Protein AF-A0A0H5SRM1-F1 (afdb_monomer)

Nearest PDB structures (foldseek):
  8ixo-assembly1_F  TM=7.228E-01  e=6.637E-11  Mus musculus
  3but-assembly1_A-2  TM=5.968E-01  e=1.113E+00  Archaeoglobus fulgidus DSM 4304
  2dap-assembly1_A  TM=4.935E-01  e=1.894E+00  Corynebacterium glutamicum
  5loc-assembly1_B  TM=2.113E-01  e=2.009E+00  Corynebacterium glutamicum
  5loa-assembly1_B  TM=2.442E-01  e=2.698E+00  Corynebacterium glutamicum ATCC 13032

Secondary structure (DSSP, 8-state):
---PPTTPPPPHHHHHHHHHHHHHHHHHHHHHHHHHHHHHTT--------EEEEEEEETTS-EEEEEEEE--TTT--BPPHHHHHHHHHHHHHS-S-HHHHHHHHHHHT--TTT-B--PPPSS-SS-----HHHHHHHHHHHHSS---EEEEEEEEEEEETTEEEEEEEEEEEEPPHHHHHHHHHHHHTS-S---------SSEE--SSS--EE---

InterPro domains:
  IPR027272 Piezo family [PTHR13167] (3-189)
  IPR031334 Piezo non-specific cation channel, cap domain [PF12166] (91-201)

Radius of gyration: 30.93 Å; Cα contacts (8 Å, |Δi|>4): 251; chains: 1; bounding box: 80×45×93 Å

Solvent-accessible surface area (backbone atoms only — not comparable to full-atom values): 12988 Å² total; per-residue (Å²): 135,84,88,75,68,90,88,62,80,74,61,63,69,64,53,51,52,54,52,52,51,54,52,51,52,50,50,47,68,65,45,49,61,55,51,50,55,55,57,68,71,63,76,79,78,88,57,65,70,36,36,38,40,42,37,33,24,47,72,96,52,66,49,68,32,33,42,76,48,78,45,48,93,88,72,52,49,53,40,47,66,66,55,45,51,51,51,52,50,53,54,65,71,46,74,94,44,73,49,43,54,39,40,53,56,58,54,67,79,50,53,41,85,76,39,74,54,84,82,77,70,93,63,51,78,48,76,67,80,64,50,73,68,54,49,54,51,49,50,52,45,50,70,39,95,57,88,46,38,39,35,39,40,40,38,39,31,24,50,56,87,96,44,79,44,72,24,47,36,76,50,77,44,76,50,48,75,69,55,31,48,51,51,46,34,43,78,72,60,78,39,92,78,86,89,84,89,74,98,68,71,90,50,71,40,77,53,100,70,64,55,40,38,67,66,83,81

Organism: Brugia malayi (NCBI:txid6279)

pLDDT: mean 86.86, std 9.54, range [44.12, 96.62]

Structure (mmCIF, N/CA/C/O backbone):
data_AF-A0A0H5SRM1-F1
#
_entry.id   AF-A0A0H5SRM1-F1
#
loop_
_atom_site.group_PDB
_atom_site.id
_atom_site.type_symbol
_atom_site.label_atom_id
_atom_site.label_alt_id
_atom_site.label_comp_id
_atom_site.label_asym_id
_atom_site.label_entity_id
_atom_site.label_seq_id
_atom_site.pdbx_PDB_ins_code
_atom_site.Cartn_x
_atom_site.Cartn_y
_atom_site.Cartn_z
_atom_site.occupancy
_atom_site.B_iso_or_equiv
_atom_site.auth_seq_id
_atom_site.auth_comp_id
_atom_site.auth_asym_id
_atom_site.auth_atom_id
_atom_site.pdbx_PDB_model_num
ATOM 1 N N . TYR A 1 1 ? 36.535 -24.459 -64.507 1.00 44.12 1 TYR A N 1
ATOM 2 C CA . TYR A 1 1 ? 37.729 -24.400 -63.638 1.00 44.12 1 TYR A CA 1
ATOM 3 C C . TYR A 1 1 ? 38.775 -23.580 -64.377 1.00 44.12 1 TYR A C 1
ATOM 5 O O . TYR A 1 1 ? 39.120 -23.960 -65.487 1.00 44.12 1 TYR A O 1
ATOM 13 N N . PHE A 1 2 ? 39.204 -22.430 -63.855 1.00 65.81 2 PHE A N 1
ATOM 14 C CA . PHE A 1 2 ? 40.228 -21.619 -64.526 1.00 65.81 2 PHE A CA 1
ATOM 15 C C . PHE A 1 2 ? 41.616 -22.088 -64.062 1.00 65.81 2 PHE A C 1
ATOM 17 O O . PHE A 1 2 ? 41.879 -22.040 -62.859 1.00 65.81 2 PHE A O 1
ATOM 24 N N . PRO A 1 3 ? 42.489 -22.588 -64.956 1.00 65.38 3 PRO A N 1
ATOM 25 C CA . PRO A 1 3 ? 43.801 -23.082 -64.562 1.00 65.38 3 PRO A CA 1
ATOM 26 C C . PRO A 1 3 ? 44.708 -21.914 -64.160 1.00 65.38 3 PRO A C 1
ATOM 28 O O . PRO A 1 3 ? 45.070 -21.064 -64.973 1.00 65.38 3 PRO A O 1
ATOM 31 N N . THR A 1 4 ? 45.097 -21.873 -62.888 1.00 69.25 4 THR A N 1
ATOM 32 C CA . THR A 1 4 ? 46.038 -20.875 -62.371 1.00 69.25 4 THR A CA 1
ATOM 33 C C . THR A 1 4 ? 47.470 -21.390 -62.531 1.00 69.25 4 THR A C 1
ATOM 35 O O . THR A 1 4 ? 47.796 -22.486 -62.080 1.00 69.25 4 THR A O 1
ATOM 38 N N . ARG A 1 5 ? 48.346 -20.600 -63.166 1.00 64.56 5 ARG A N 1
ATOM 39 C CA . ARG A 1 5 ? 49.774 -20.927 -63.352 1.00 64.56 5 ARG A CA 1
ATOM 40 C C . ARG A 1 5 ? 50.470 -21.122 -61.993 1.00 64.56 5 ARG A C 1
ATOM 42 O O . ARG A 1 5 ? 50.365 -20.262 -61.117 1.00 64.56 5 ARG A O 1
ATOM 49 N N . LYS A 1 6 ? 51.207 -22.227 -61.833 1.00 59.50 6 LYS A N 1
ATOM 50 C CA . LYS A 1 6 ? 51.994 -22.541 -60.626 1.00 59.50 6 LYS A CA 1
ATOM 51 C C . LYS A 1 6 ? 53.034 -21.428 -60.390 1.00 59.50 6 LYS A C 1
ATOM 53 O O . LYS A 1 6 ? 53.765 -21.084 -61.311 1.00 59.50 6 LYS A O 1
ATOM 58 N N . GLY A 1 7 ? 53.061 -20.838 -59.191 1.00 65.75 7 GLY A N 1
ATOM 59 C CA . GLY A 1 7 ? 54.020 -19.785 -58.806 1.00 65.75 7 GLY A CA 1
ATOM 60 C C . GLY A 1 7 ? 53.550 -18.328 -58.957 1.00 65.75 7 GLY A C 1
ATOM 61 O O . GLY A 1 7 ? 54.300 -17.424 -58.598 1.00 65.75 7 GLY A O 1
ATOM 62 N N . ARG A 1 8 ? 52.325 -18.056 -59.439 1.00 67.19 8 ARG A N 1
ATOM 63 C CA . ARG A 1 8 ? 51.794 -16.678 -59.469 1.00 67.19 8 ARG A CA 1
ATOM 64 C C . ARG A 1 8 ? 51.358 -16.246 -58.058 1.00 67.19 8 ARG A C 1
ATOM 66 O O . ARG A 1 8 ? 50.573 -16.974 -57.443 1.00 67.19 8 ARG A O 1
ATOM 73 N N . PRO A 1 9 ? 51.787 -15.076 -57.543 1.00 62.22 9 PRO A N 1
ATOM 74 C CA . PRO A 1 9 ? 51.273 -14.567 -56.280 1.00 62.22 9 PRO A CA 1
ATOM 75 C C . PRO A 1 9 ? 49.763 -14.360 -56.414 1.00 62.22 9 PRO A C 1
ATOM 77 O O . PRO A 1 9 ? 49.283 -13.641 -57.290 1.00 62.22 9 PRO A O 1
ATOM 80 N N . THR A 1 10 ? 49.000 -15.047 -55.568 1.00 63.56 10 THR A N 1
ATOM 81 C CA . THR A 1 10 ? 47.549 -14.855 -55.424 1.00 63.56 10 THR A CA 1
ATOM 82 C C . THR A 1 10 ? 47.232 -13.367 -55.245 1.00 63.56 10 THR A C 1
ATOM 84 O O . THR A 1 10 ? 47.917 -12.729 -54.438 1.00 63.56 10 THR A O 1
ATOM 87 N N . PRO A 1 11 ? 46.206 -12.831 -55.929 1.00 66.19 11 PRO A N 1
ATOM 88 C CA . PRO A 1 11 ? 45.898 -11.406 -55.912 1.00 66.19 11 PRO A CA 1
ATOM 89 C C . PRO A 1 11 ? 45.647 -10.920 -54.483 1.00 66.19 11 PRO A C 1
ATOM 91 O O . PRO A 1 11 ? 44.863 -11.511 -53.734 1.00 66.19 11 PRO A O 1
ATOM 94 N N . THR A 1 12 ? 46.335 -9.845 -54.103 1.00 62.66 12 THR A N 1
ATOM 95 C CA . THR A 1 12 ? 46.362 -9.313 -52.736 1.00 62.66 12 THR A CA 1
ATOM 96 C C . THR A 1 12 ? 44.967 -8.898 -52.265 1.00 62.66 12 THR A C 1
ATOM 98 O O . THR A 1 12 ? 44.599 -9.181 -51.129 1.00 62.66 12 THR A O 1
ATOM 101 N N . SER A 1 13 ? 44.140 -8.349 -53.162 1.00 66.44 13 SER A N 1
ATOM 102 C CA . SER A 1 13 ? 42.741 -7.978 -52.897 1.00 66.44 13 SER A CA 1
ATOM 103 C C . SER A 1 13 ? 41.887 -9.151 -52.399 1.00 66.44 13 SER A C 1
ATOM 105 O O . SER A 1 13 ? 41.142 -9.009 -51.432 1.00 66.44 13 SER A O 1
ATOM 107 N N . GLY A 1 14 ? 42.048 -10.339 -52.990 1.00 68.62 14 GLY A N 1
ATOM 108 C CA . GLY A 1 14 ? 41.325 -11.545 -52.576 1.00 68.62 14 GLY A CA 1
ATOM 109 C C . GLY A 1 14 ? 41.767 -12.082 -51.211 1.00 68.62 14 GLY A C 1
ATOM 110 O O . GLY A 1 14 ? 40.963 -12.685 -50.502 1.00 68.62 14 GLY A O 1
ATOM 111 N N . LYS A 1 15 ? 43.025 -11.846 -50.814 1.00 70.94 15 LYS A N 1
ATOM 112 C CA . LYS A 1 15 ? 43.531 -12.195 -49.475 1.00 70.94 15 LYS A CA 1
ATOM 113 C C . LYS A 1 15 ? 43.013 -11.236 -48.408 1.00 70.94 15 LYS A C 1
ATOM 115 O O . LYS A 1 15 ? 42.551 -11.699 -47.369 1.00 70.94 15 LYS A O 1
ATOM 120 N N . PHE A 1 16 ? 43.035 -9.931 -48.684 1.00 75.06 16 PHE A N 1
ATOM 121 C CA . PHE A 1 16 ? 42.502 -8.920 -47.770 1.00 75.06 16 PHE A CA 1
ATOM 122 C C . PHE A 1 16 ? 41.004 -9.097 -47.544 1.00 75.06 16 PHE A C 1
ATOM 124 O O . PHE A 1 16 ? 40.574 -9.113 -46.398 1.00 75.06 16 PHE A O 1
ATOM 131 N N . PHE A 1 17 ? 40.222 -9.328 -48.602 1.00 79.81 17 PHE A N 1
ATOM 132 C CA . PHE A 1 17 ? 38.782 -9.541 -48.460 1.00 79.81 17 PHE A CA 1
ATOM 133 C C . PHE A 1 17 ? 38.461 -10.778 -47.610 1.00 79.81 17 PHE A C 1
ATOM 135 O O . PHE A 1 17 ? 37.629 -10.701 -46.715 1.00 79.81 17 PHE A O 1
ATOM 142 N N . LYS A 1 18 ? 39.167 -11.900 -47.817 1.00 81.75 18 LYS A N 1
ATOM 143 C CA . LYS A 1 18 ? 38.985 -13.113 -46.999 1.00 81.75 18 LYS A CA 1
ATOM 144 C C . LYS A 1 18 ? 39.395 -12.909 -45.539 1.00 81.75 18 LYS A C 1
ATOM 146 O O . LYS A 1 18 ? 38.684 -13.366 -44.651 1.00 81.75 18 LYS A O 1
ATOM 151 N N . GLY A 1 19 ? 40.513 -12.223 -45.294 1.00 83.69 19 GLY A N 1
ATOM 152 C CA . GLY A 1 19 ? 40.984 -11.924 -43.940 1.00 83.69 19 GLY A CA 1
ATOM 153 C C . GLY A 1 19 ? 40.038 -10.985 -43.194 1.00 83.69 19 GLY A C 1
ATOM 154 O O . GLY A 1 19 ? 39.578 -11.316 -42.106 1.00 83.69 19 GLY A O 1
ATOM 155 N N . VAL A 1 20 ? 39.678 -9.855 -43.809 1.00 88.00 20 VAL A N 1
ATOM 156 C CA . VAL A 1 20 ? 38.751 -8.873 -43.227 1.00 88.00 20 VAL A CA 1
ATOM 157 C C . VAL A 1 20 ? 37.375 -9.495 -43.000 1.00 88.00 20 VAL A C 1
ATOM 159 O O . VAL A 1 20 ? 36.828 -9.351 -41.912 1.00 88.00 20 VAL A O 1
ATOM 162 N N . LEU A 1 21 ? 36.840 -10.254 -43.963 1.00 89.81 21 LEU A N 1
ATOM 163 C CA . LEU A 1 21 ? 35.555 -10.939 -43.801 1.00 89.81 21 LEU A CA 1
ATOM 164 C C . LEU A 1 21 ? 35.590 -11.950 -42.645 1.00 89.81 21 LEU A C 1
ATOM 166 O O . LEU A 1 21 ? 34.654 -11.997 -41.854 1.00 89.81 21 LEU A O 1
ATOM 170 N N . SER A 1 22 ? 36.681 -12.712 -42.502 1.00 91.00 22 SER A N 1
ATOM 171 C CA . SER A 1 22 ? 36.856 -13.644 -41.381 1.00 91.00 22 SER A CA 1
ATOM 172 C C . SER A 1 22 ? 36.885 -12.926 -40.030 1.00 91.00 22 SER A C 1
ATOM 174 O O . SER A 1 22 ? 36.303 -13.420 -39.067 1.00 91.00 22 SER A O 1
ATOM 176 N N . VAL A 1 23 ? 37.545 -11.768 -39.951 1.00 92.81 23 VAL A N 1
ATOM 177 C CA . VAL A 1 23 ? 37.610 -10.962 -38.724 1.00 92.81 23 VAL A CA 1
ATOM 178 C C . VAL A 1 23 ? 36.248 -10.345 -38.400 1.00 92.81 23 VAL A C 1
ATOM 180 O O . VAL A 1 23 ? 35.817 -10.401 -37.252 1.00 92.81 23 VAL A O 1
ATOM 183 N N . VAL A 1 24 ? 35.525 -9.821 -39.394 1.00 92.94 24 VAL A N 1
ATOM 184 C CA . VAL A 1 24 ? 34.175 -9.264 -39.193 1.00 92.94 24 VAL A CA 1
ATOM 185 C C . VAL A 1 24 ? 33.196 -10.342 -38.726 1.00 92.94 24 VAL A C 1
ATOM 187 O O . VAL A 1 24 ? 32.447 -10.102 -37.783 1.00 92.94 24 VAL A O 1
ATOM 190 N N . ILE A 1 25 ? 33.227 -11.541 -39.320 1.00 93.88 25 ILE A N 1
ATOM 191 C CA . ILE A 1 25 ? 32.383 -12.666 -38.882 1.00 93.88 25 ILE A CA 1
ATOM 192 C C . ILE A 1 25 ? 32.680 -13.027 -37.422 1.00 93.88 25 ILE A C 1
ATOM 194 O O . ILE A 1 25 ? 31.749 -13.216 -36.643 1.00 93.88 25 ILE A O 1
ATOM 198 N N . LEU A 1 26 ? 33.956 -13.067 -37.025 1.00 94.25 26 LEU A N 1
ATOM 199 C CA . LEU A 1 26 ? 34.344 -13.329 -35.637 1.00 94.25 26 LEU A CA 1
ATOM 200 C C . LEU A 1 26 ? 33.800 -12.256 -34.679 1.00 94.25 26 LEU A C 1
ATOM 202 O O . LEU A 1 26 ? 33.239 -12.595 -33.640 1.00 94.25 26 LEU A O 1
ATOM 206 N N . ILE A 1 27 ? 33.915 -10.973 -35.044 1.00 94.75 27 ILE A N 1
ATOM 207 C CA . ILE A 1 27 ? 33.377 -9.857 -34.250 1.00 94.75 27 ILE A CA 1
ATOM 208 C C . ILE A 1 27 ? 31.860 -9.991 -34.099 1.00 94.75 27 ILE A C 1
ATOM 210 O O . ILE A 1 27 ? 31.349 -9.842 -32.994 1.00 94.75 27 ILE A O 1
ATOM 214 N N . VAL A 1 28 ? 31.139 -10.316 -35.175 1.00 94.06 28 VAL A N 1
ATOM 215 C CA . VAL A 1 28 ? 29.684 -10.516 -35.125 1.00 94.06 28 VAL A CA 1
ATOM 216 C C . VAL A 1 28 ? 29.321 -11.706 -34.240 1.00 94.06 28 VAL A C 1
ATOM 218 O O . VAL A 1 28 ? 28.397 -11.586 -33.449 1.00 94.06 28 VAL A O 1
ATOM 221 N N . ILE A 1 29 ? 30.052 -12.822 -34.297 1.00 94.88 29 ILE A N 1
ATOM 222 C CA . ILE A 1 29 ? 29.792 -13.988 -33.433 1.00 94.88 29 ILE A CA 1
ATOM 223 C C . ILE A 1 29 ? 29.975 -13.641 -31.948 1.00 94.88 29 ILE A C 1
ATOM 225 O O . ILE A 1 29 ? 29.219 -14.131 -31.113 1.00 94.88 29 ILE A O 1
ATOM 229 N N . ILE A 1 30 ? 30.942 -12.782 -31.616 1.00 93.38 30 ILE A N 1
ATOM 230 C CA . ILE A 1 30 ? 31.177 -12.338 -30.234 1.00 93.38 30 ILE A CA 1
ATOM 231 C C . ILE A 1 30 ? 30.142 -11.286 -29.806 1.00 93.38 30 ILE A C 1
ATOM 233 O O . ILE A 1 30 ? 29.641 -11.329 -28.685 1.00 93.38 30 ILE A O 1
ATOM 237 N N . LEU A 1 31 ? 29.799 -10.343 -30.687 1.00 93.56 31 LEU A N 1
ATOM 238 C CA . LEU A 1 31 ? 28.966 -9.186 -30.352 1.00 93.56 31 LEU A CA 1
ATOM 239 C C . LEU A 1 31 ? 27.460 -9.468 -30.449 1.00 93.56 31 LEU A C 1
ATOM 241 O O . LEU A 1 31 ? 26.686 -8.930 -29.659 1.00 93.56 31 LEU A O 1
ATOM 245 N N . ALA A 1 32 ? 27.029 -10.316 -31.384 1.00 91.25 32 ALA A N 1
ATOM 246 C CA . ALA A 1 32 ? 25.625 -10.671 -31.578 1.00 91.25 32 ALA A CA 1
ATOM 247 C C . ALA A 1 32 ? 24.940 -11.212 -30.310 1.00 91.25 32 ALA A C 1
ATOM 249 O O . ALA A 1 32 ? 23.857 -10.716 -30.005 1.00 91.25 32 ALA A O 1
ATOM 250 N N . PRO A 1 33 ? 25.517 -12.155 -29.533 1.00 91.31 33 PRO A N 1
ATOM 251 C CA . PRO A 1 33 ? 24.877 -12.608 -28.299 1.00 91.31 33 PRO A CA 1
ATOM 252 C C . PRO A 1 33 ? 24.767 -11.487 -27.257 1.00 91.31 33 PRO A C 1
ATOM 254 O O . PRO A 1 33 ? 23.743 -11.384 -26.590 1.00 91.31 33 PRO A O 1
ATOM 257 N N . ILE A 1 34 ? 25.763 -10.599 -27.157 1.00 90.00 34 ILE A N 1
ATOM 258 C CA . ILE A 1 34 ? 25.743 -9.461 -26.221 1.00 90.00 34 ILE A CA 1
ATOM 259 C C . ILE A 1 34 ? 24.616 -8.488 -26.585 1.00 90.00 34 ILE A C 1
ATOM 261 O O . ILE A 1 34 ? 23.831 -8.090 -25.724 1.00 90.00 34 ILE A O 1
ATOM 265 N N . LEU A 1 35 ? 24.504 -8.144 -27.869 1.00 87.06 35 LEU A N 1
ATOM 266 C CA . LEU A 1 35 ? 23.434 -7.285 -28.370 1.00 87.06 35 LEU A CA 1
ATOM 267 C C . LEU A 1 35 ? 22.061 -7.935 -28.185 1.00 87.06 35 LEU A C 1
ATOM 269 O O . LEU A 1 35 ? 21.128 -7.267 -27.749 1.00 87.06 35 LEU A O 1
ATOM 273 N N . LEU A 1 36 ? 21.939 -9.237 -28.455 1.00 87.31 36 LEU A N 1
ATOM 274 C CA . LEU A 1 36 ? 20.691 -9.973 -28.262 1.00 87.31 36 LEU A CA 1
ATOM 275 C C . LEU A 1 36 ? 20.228 -9.918 -26.799 1.00 87.31 36 LEU A C 1
ATOM 277 O O . LEU A 1 36 ? 19.063 -9.618 -26.547 1.00 87.31 36 LEU A O 1
ATOM 281 N N . PHE A 1 37 ? 21.128 -10.140 -25.835 1.00 85.44 37 PHE A N 1
ATOM 282 C CA . PHE A 1 37 ? 20.796 -10.019 -24.411 1.00 85.44 37 PHE A CA 1
ATOM 283 C C . PHE A 1 37 ? 20.415 -8.588 -24.013 1.00 85.44 37 PHE A C 1
ATOM 285 O O . PHE A 1 37 ? 19.478 -8.403 -23.234 1.00 85.44 37 PHE A O 1
ATOM 292 N N . ALA A 1 38 ? 21.079 -7.576 -24.577 1.00 82.06 38 ALA A N 1
ATOM 293 C CA . ALA A 1 38 ? 20.727 -6.178 -24.337 1.00 82.06 38 ALA A CA 1
ATOM 294 C C . ALA A 1 38 ? 19.313 -5.840 -24.848 1.00 82.06 38 ALA A C 1
ATOM 296 O O . ALA A 1 38 ? 18.550 -5.176 -24.148 1.00 82.06 38 ALA A O 1
ATOM 297 N N . PHE A 1 39 ? 18.928 -6.344 -26.027 1.00 79.44 39 PHE A N 1
ATOM 298 C CA . PHE A 1 39 ? 17.580 -6.141 -26.569 1.00 79.44 39 PHE A CA 1
ATOM 299 C C . PHE A 1 39 ? 16.503 -6.910 -25.797 1.00 79.44 39 PHE A C 1
ATOM 301 O O . PHE A 1 39 ? 15.413 -6.378 -25.595 1.00 79.44 39 PHE A O 1
ATOM 308 N N . LEU A 1 40 ? 16.796 -8.127 -25.325 1.00 73.25 40 LEU A N 1
ATOM 309 C CA . LEU A 1 40 ? 15.846 -8.916 -24.530 1.00 73.25 40 LEU A CA 1
ATOM 310 C C . LEU A 1 40 ? 15.495 -8.239 -23.195 1.00 73.25 40 LEU A C 1
ATOM 312 O O . LEU A 1 40 ? 14.338 -8.277 -22.785 1.00 73.25 40 LEU A O 1
ATOM 316 N N . ASN A 1 41 ? 16.454 -7.566 -22.554 1.00 60.53 41 ASN A N 1
ATOM 317 C CA . ASN A 1 41 ? 16.218 -6.833 -21.304 1.00 60.53 41 ASN A CA 1
ATOM 318 C C . ASN A 1 41 ? 15.524 -5.470 -21.491 1.00 60.53 41 ASN A C 1
ATOM 320 O O . ASN A 1 41 ? 15.132 -4.853 -20.504 1.00 60.53 41 ASN A O 1
ATOM 324 N N . SER A 1 42 ? 15.356 -4.984 -22.725 1.00 55.38 42 SER A N 1
ATOM 325 C CA . SER A 1 42 ? 14.861 -3.624 -22.983 1.00 55.38 42 SER A CA 1
ATOM 326 C C . SER A 1 42 ? 13.330 -3.485 -22.977 1.00 55.38 42 SER A C 1
ATOM 328 O O . SER A 1 42 ? 12.828 -2.362 -23.062 1.00 55.38 42 SER A O 1
ATOM 330 N N . PHE A 1 43 ? 12.561 -4.575 -22.893 1.00 59.06 43 PHE A N 1
ATOM 331 C CA . PHE A 1 43 ? 11.096 -4.513 -22.968 1.00 59.06 43 PHE A CA 1
ATOM 332 C C . PHE A 1 43 ? 10.447 -4.439 -21.581 1.00 59.06 43 PHE A C 1
ATOM 334 O O . PHE A 1 43 ? 9.893 -5.413 -21.075 1.00 59.06 43 PHE A O 1
ATOM 341 N N . GLY A 1 44 ? 10.479 -3.253 -20.974 1.00 64.88 44 GLY A N 1
ATOM 342 C CA . GLY A 1 44 ? 9.618 -2.920 -19.840 1.00 64.88 44 GLY A CA 1
ATOM 343 C C . GLY A 1 44 ? 8.301 -2.324 -20.330 1.00 64.88 44 GLY A C 1
ATOM 344 O O . GLY A 1 44 ? 8.263 -1.172 -20.751 1.00 64.88 44 GLY A O 1
ATOM 345 N N . THR A 1 45 ? 7.205 -3.083 -20.288 1.00 72.62 45 THR A N 1
ATOM 346 C CA . THR A 1 45 ? 5.867 -2.514 -20.515 1.00 72.62 45 THR A CA 1
ATOM 347 C C . THR A 1 45 ? 5.295 -2.016 -19.196 1.00 72.62 45 THR A C 1
ATOM 349 O O . THR A 1 45 ? 5.231 -2.777 -18.227 1.00 72.62 45 THR A O 1
ATOM 352 N N . ARG A 1 46 ? 4.829 -0.766 -19.160 1.00 78.12 46 ARG A N 1
ATOM 353 C CA . ARG A 1 46 ? 4.090 -0.249 -18.006 1.00 78.12 46 ARG A CA 1
ATOM 354 C C . ARG A 1 46 ? 2.793 -1.035 -17.809 1.00 78.12 46 ARG A C 1
ATOM 356 O O . ARG A 1 46 ? 2.089 -1.326 -18.771 1.00 78.12 46 ARG A O 1
ATOM 363 N N . ALA A 1 47 ? 2.467 -1.307 -16.551 1.00 83.06 47 ALA A N 1
ATOM 364 C CA . ALA A 1 47 ? 1.218 -1.935 -16.144 1.00 83.06 47 ALA A CA 1
ATOM 365 C C . ALA A 1 47 ? 0.474 -1.025 -15.151 1.00 83.06 47 ALA A C 1
ATOM 367 O O . ALA A 1 47 ? 0.735 -1.118 -13.946 1.00 83.06 47 ALA A O 1
ATOM 368 N N . PRO A 1 48 ? -0.399 -0.116 -15.628 1.00 88.25 48 PRO A N 1
ATOM 369 C CA . PRO A 1 48 ? -1.184 0.732 -14.741 1.00 88.25 48 PRO A CA 1
ATOM 370 C C . PRO A 1 48 ? -2.167 -0.116 -13.917 1.00 88.25 48 PRO A C 1
ATOM 372 O O . PRO A 1 48 ? -2.627 -1.164 -14.383 1.00 88.25 48 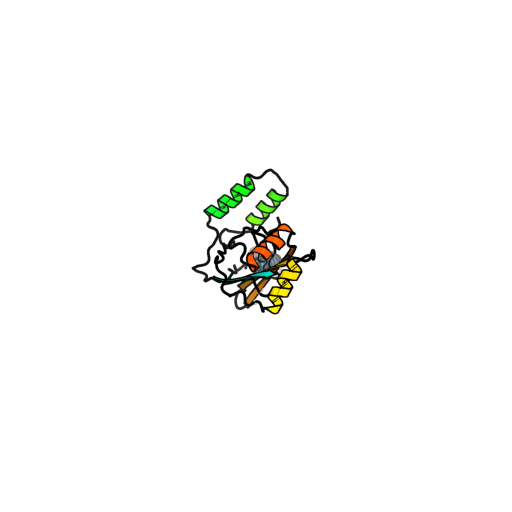PRO A O 1
ATOM 375 N N . PRO A 1 49 ? -2.49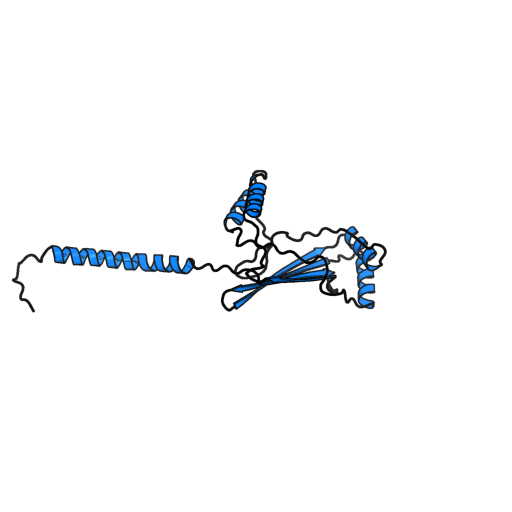9 0.295 -12.685 1.00 90.75 49 PRO A N 1
ATOM 376 C CA . PRO A 1 49 ? -3.538 -0.376 -11.927 1.00 90.75 49 PRO A CA 1
ATOM 377 C C . PRO A 1 49 ? -4.903 -0.223 -12.603 1.00 90.75 49 PRO A C 1
ATOM 379 O O . PRO A 1 49 ? -5.183 0.772 -13.254 1.00 90.75 49 PRO A O 1
ATOM 382 N N . LYS A 1 50 ? -5.767 -1.223 -12.462 1.00 91.19 50 LYS A N 1
ATOM 383 C CA . LYS A 1 50 ? -7.116 -1.225 -13.049 1.00 91.19 50 LYS A CA 1
ATOM 384 C C . LYS A 1 50 ? -8.204 -1.232 -11.991 1.00 91.19 50 LYS A C 1
ATOM 386 O O . LYS A 1 50 ? -9.267 -0.654 -12.189 1.00 91.19 50 LYS A O 1
ATOM 391 N N . ARG A 1 51 ? -7.948 -1.882 -10.859 1.00 91.94 51 ARG A N 1
ATOM 392 C CA . ARG A 1 51 ? -8.864 -1.877 -9.723 1.00 91.94 51 ARG A CA 1
ATOM 393 C C . ARG A 1 51 ? -8.076 -1.883 -8.430 1.00 91.94 51 ARG A C 1
ATOM 395 O O . ARG A 1 51 ? -7.101 -2.619 -8.323 1.00 91.94 51 ARG A O 1
ATOM 402 N N . LEU A 1 52 ? -8.507 -1.088 -7.467 1.00 93.62 52 LEU A N 1
ATOM 403 C CA . LEU A 1 52 ? -8.047 -1.155 -6.093 1.00 93.62 52 LEU A CA 1
ATOM 404 C C . LEU A 1 52 ? -9.251 -1.409 -5.193 1.00 93.62 52 LEU A C 1
ATOM 406 O O . LEU A 1 52 ? -10.269 -0.734 -5.321 1.00 93.62 52 LEU A O 1
ATOM 410 N N . HIS A 1 53 ? -9.121 -2.364 -4.284 1.00 94.81 53 HIS A N 1
ATOM 411 C CA . HIS A 1 53 ? -10.048 -2.538 -3.178 1.00 94.81 53 HIS A CA 1
ATOM 412 C C . HIS A 1 53 ? -9.338 -2.192 -1.885 1.00 94.81 53 HIS A C 1
ATOM 414 O O . HIS A 1 53 ? -8.251 -2.709 -1.621 1.00 94.81 53 HIS A O 1
ATOM 420 N N . PHE A 1 54 ? -9.975 -1.364 -1.072 1.00 95.38 54 PHE A N 1
ATOM 421 C CA . PHE A 1 54 ? -9.506 -1.034 0.262 1.00 95.38 54 PHE A CA 1
ATOM 422 C C . PHE A 1 54 ? -10.574 -1.423 1.275 1.00 95.38 54 PHE A C 1
ATOM 424 O O . PHE A 1 54 ? -11.744 -1.066 1.118 1.00 95.38 54 PHE A O 1
ATOM 431 N N . LYS A 1 55 ? -10.169 -2.129 2.329 1.00 95.75 55 LYS A N 1
ATOM 432 C CA . LYS A 1 55 ? -11.045 -2.541 3.422 1.00 95.75 55 LYS A CA 1
ATOM 433 C C . LYS A 1 55 ? -10.395 -2.248 4.763 1.00 95.75 55 LYS A C 1
ATOM 435 O O . LYS A 1 55 ? -9.193 -2.429 4.931 1.00 95.75 55 LYS A O 1
ATOM 440 N N . ALA A 1 56 ? -11.205 -1.842 5.730 1.00 95.31 56 ALA A N 1
ATOM 441 C CA . ALA A 1 56 ? -10.799 -1.701 7.120 1.00 95.31 56 ALA A CA 1
ATOM 442 C C . ALA A 1 56 ? -11.778 -2.464 8.017 1.00 95.31 56 ALA A C 1
ATOM 444 O O . ALA A 1 56 ? -12.994 -2.314 7.884 1.00 95.31 56 ALA A O 1
ATOM 445 N N . SER A 1 57 ? -11.268 -3.273 8.940 1.00 94.81 57 SER A N 1
ATOM 446 C CA . SER A 1 57 ? -12.072 -4.044 9.895 1.00 94.81 57 SER A CA 1
ATOM 447 C C . SER A 1 57 ? -11.450 -4.044 11.283 1.00 94.81 57 SER A C 1
ATOM 449 O O . SER A 1 57 ? -10.257 -3.807 11.450 1.00 94.81 57 SER A O 1
ATOM 451 N N . ILE A 1 58 ? -12.263 -4.332 12.296 1.00 94.50 58 ILE A N 1
ATOM 452 C CA . ILE A 1 58 ? -11.741 -4.756 13.596 1.00 94.50 58 ILE A CA 1
ATOM 453 C C . ILE A 1 58 ? -11.529 -6.264 13.515 1.00 94.50 58 ILE A C 1
ATOM 455 O O . ILE A 1 58 ? -12.397 -6.985 13.030 1.00 94.50 58 ILE A O 1
ATOM 459 N N . GLU A 1 59 ? -10.393 -6.738 14.012 1.00 92.94 59 GLU A N 1
ATOM 460 C CA . GLU A 1 59 ? -9.999 -8.145 13.991 1.00 92.94 59 GLU A CA 1
ATOM 461 C C . GLU A 1 59 ? -11.135 -9.080 14.454 1.00 92.94 59 GLU A C 1
ATOM 463 O O . GLU A 1 59 ? -11.564 -9.042 15.617 1.00 92.94 59 GLU A O 1
ATOM 468 N N . GLY A 1 60 ? -11.585 -9.940 13.533 1.00 91.06 60 GLY A N 1
ATOM 469 C CA . GLY A 1 60 ? -12.638 -10.935 13.760 1.00 91.06 60 GLY A CA 1
ATOM 470 C C . GLY A 1 60 ? -14.072 -10.429 13.563 1.00 91.06 60 GLY A C 1
ATOM 471 O O . GLY A 1 60 ? -15.008 -11.165 13.868 1.00 91.06 60 GLY A O 1
ATOM 472 N N . TYR A 1 61 ? -14.261 -9.205 13.064 1.00 94.12 61 TYR A N 1
ATOM 473 C CA . TYR A 1 61 ? -15.572 -8.592 12.827 1.00 94.12 61 TYR A CA 1
ATOM 474 C C . TYR A 1 61 ? -15.739 -8.142 11.366 1.00 94.12 61 TYR A C 1
ATOM 476 O O . TYR A 1 61 ? -14.746 -7.994 10.652 1.00 94.12 61 TYR A O 1
ATOM 484 N N . PRO A 1 62 ? -16.984 -7.899 10.904 1.00 94.56 62 PRO A N 1
ATOM 485 C CA . PRO A 1 62 ? -17.238 -7.387 9.558 1.00 94.56 62 PRO A CA 1
ATOM 486 C C . PRO A 1 62 ? -16.527 -6.057 9.283 1.00 94.56 62 PRO A C 1
ATOM 488 O O . PRO A 1 62 ? -16.291 -5.267 10.205 1.00 94.56 62 PRO A O 1
ATOM 491 N N . PHE A 1 63 ? -16.229 -5.802 8.006 1.00 94.25 63 PHE A N 1
ATOM 492 C CA . PHE A 1 63 ? -15.565 -4.580 7.555 1.00 94.25 63 PHE A CA 1
ATOM 493 C C . PHE A 1 63 ? -16.360 -3.338 7.969 1.00 94.25 63 PHE A C 1
ATOM 495 O O . PHE A 1 63 ? -17.557 -3.233 7.713 1.00 94.25 63 PHE A O 1
ATOM 502 N N . LEU A 1 64 ? -15.675 -2.401 8.619 1.00 93.81 64 LEU A N 1
ATOM 503 C CA . LEU A 1 64 ? -16.215 -1.091 8.981 1.00 93.81 64 LEU A CA 1
ATOM 504 C C . LEU A 1 64 ? -16.290 -0.167 7.767 1.00 93.81 64 LEU A C 1
ATOM 506 O O . LEU A 1 64 ? -17.149 0.706 7.698 1.00 93.81 64 LEU A O 1
ATOM 510 N N . TYR A 1 65 ? -15.355 -0.342 6.840 1.00 94.69 65 TYR A N 1
ATOM 511 C CA . TYR A 1 65 ? -15.245 0.456 5.635 1.00 94.69 65 TYR A CA 1
ATOM 512 C C . TYR A 1 65 ? -14.740 -0.428 4.501 1.00 94.69 65 TYR A C 1
ATOM 514 O O . TYR A 1 65 ? -13.780 -1.181 4.679 1.00 94.69 65 TYR A O 1
ATOM 522 N N . SER A 1 66 ? -15.386 -0.333 3.345 1.00 95.31 66 SER A N 1
ATOM 523 C CA . SER A 1 66 ? -14.969 -0.994 2.113 1.00 95.31 66 SER A CA 1
ATOM 524 C C . SER A 1 66 ? -15.173 -0.031 0.958 1.00 95.31 66 SER A C 1
ATOM 526 O O . SER A 1 66 ? -16.255 0.533 0.816 1.00 95.31 66 SER A O 1
ATOM 528 N N . THR A 1 67 ? -14.169 0.132 0.109 1.00 94.75 67 THR A N 1
ATOM 529 C CA . THR A 1 67 ? -14.282 0.919 -1.121 1.00 94.75 67 THR A CA 1
ATOM 530 C C . THR A 1 67 ? -13.576 0.220 -2.274 1.00 94.75 67 THR A C 1
ATOM 532 O O . THR A 1 67 ? -12.581 -0.484 -2.080 1.00 94.75 67 THR A O 1
ATOM 535 N N . ASP A 1 68 ? -14.099 0.454 -3.471 1.00 92.44 68 ASP A N 1
ATOM 536 C CA . ASP A 1 68 ? -13.600 -0.069 -4.730 1.00 92.44 68 ASP A CA 1
ATOM 537 C C . ASP A 1 68 ? -13.347 1.112 -5.665 1.00 92.44 68 ASP A C 1
ATOM 539 O O . ASP A 1 68 ? -14.273 1.827 -6.047 1.00 92.44 68 ASP A O 1
ATOM 543 N N . ALA A 1 69 ? -12.097 1.286 -6.075 1.00 89.75 69 ALA A N 1
ATOM 544 C CA . ALA A 1 69 ? -11.714 2.242 -7.100 1.00 89.75 69 ALA A CA 1
ATOM 545 C C . ALA A 1 69 ? -11.419 1.480 -8.395 1.00 89.75 69 ALA A C 1
ATOM 547 O O . ALA A 1 69 ? -10.526 0.633 -8.437 1.00 89.75 69 ALA A O 1
ATOM 548 N N . VAL A 1 70 ? -12.188 1.750 -9.450 1.00 89.00 70 VAL A N 1
ATOM 549 C CA . VAL A 1 70 ? -11.966 1.192 -10.791 1.00 89.00 70 VAL A CA 1
ATOM 550 C C . VAL A 1 70 ? -11.407 2.291 -11.676 1.00 89.00 70 VAL A C 1
ATOM 552 O O . VAL A 1 70 ? -11.936 3.400 -11.709 1.00 89.00 70 VAL A O 1
ATOM 555 N N . PHE A 1 71 ? -10.345 1.969 -12.401 1.00 86.38 71 PHE A N 1
ATOM 556 C CA . PHE A 1 71 ? -9.630 2.912 -13.240 1.00 86.38 71 PHE A CA 1
ATOM 557 C C . PHE A 1 71 ? -9.675 2.468 -14.697 1.00 86.38 71 PHE A C 1
ATOM 559 O O . PHE A 1 71 ? -9.503 1.287 -15.010 1.00 86.38 71 PHE A O 1
ATOM 566 N N . ASN A 1 72 ? -9.860 3.446 -15.578 1.00 81.56 72 ASN A N 1
ATOM 567 C CA . ASN A 1 72 ? -9.639 3.301 -17.008 1.00 81.56 72 ASN A CA 1
ATOM 568 C C . ASN A 1 72 ? -8.334 4.012 -17.374 1.00 81.56 72 ASN A C 1
ATOM 570 O O . ASN A 1 72 ? -7.952 4.975 -16.708 1.00 81.56 72 ASN A O 1
ATOM 574 N N . ASP A 1 73 ? -7.681 3.580 -18.453 1.00 72.06 73 ASP A N 1
ATOM 575 C CA . ASP A 1 73 ? -6.389 4.140 -18.875 1.00 72.06 73 ASP A CA 1
ATOM 576 C C . ASP A 1 73 ? -6.448 5.659 -19.137 1.00 72.06 73 ASP A C 1
ATOM 578 O O . ASP A 1 73 ? -5.462 6.358 -18.930 1.00 72.06 73 ASP A O 1
ATOM 582 N N . GLU A 1 74 ? -7.611 6.192 -19.528 1.00 69.31 74 GLU A N 1
ATOM 583 C CA . GLU A 1 74 ? -7.816 7.629 -19.776 1.00 69.31 74 GLU A CA 1
ATOM 584 C C . GLU A 1 74 ? -8.152 8.436 -18.512 1.00 69.31 74 GLU A C 1
ATOM 586 O O . GLU A 1 74 ? -7.884 9.634 -18.451 1.00 69.31 74 GLU A O 1
ATOM 591 N N . THR A 1 75 ? -8.750 7.801 -17.500 1.00 67.00 75 THR A N 1
ATOM 592 C CA . THR A 1 75 ? -9.251 8.474 -16.286 1.00 67.00 75 THR A CA 1
ATOM 593 C C . THR A 1 75 ? -8.352 8.255 -15.077 1.00 67.00 75 THR A C 1
ATOM 595 O O . THR A 1 75 ? -8.687 8.689 -13.974 1.00 67.00 75 THR A O 1
ATOM 598 N N . MET A 1 76 ? -7.243 7.538 -15.254 1.00 76.25 76 MET A N 1
ATOM 599 C CA . MET A 1 76 ? -6.312 7.237 -14.182 1.00 76.25 76 MET A CA 1
ATOM 600 C C . MET A 1 76 ? -5.600 8.520 -13.723 1.00 76.25 76 MET A C 1
ATOM 602 O O . MET A 1 76 ? -4.871 9.131 -14.511 1.00 76.25 76 MET A O 1
ATOM 606 N N . PRO A 1 77 ? -5.745 8.932 -12.450 1.00 79.00 77 PRO A N 1
ATOM 607 C CA . PRO A 1 77 ? -5.013 10.075 -11.938 1.00 79.00 77 PRO A CA 1
ATOM 608 C C . PRO A 1 77 ? -3.539 9.696 -11.788 1.00 79.00 77 PRO A C 1
ATOM 610 O O . PRO A 1 77 ? -3.154 8.885 -10.943 1.00 79.00 77 PRO A O 1
ATOM 613 N N . HIS A 1 78 ? -2.695 10.301 -12.611 1.00 82.94 78 HIS A N 1
ATOM 614 C CA . HIS A 1 78 ? -1.250 10.261 -12.431 1.00 82.94 78 HIS A CA 1
ATOM 615 C C . HIS A 1 78 ? -0.798 11.412 -11.543 1.00 82.94 78 HIS A C 1
ATOM 617 O O . HIS A 1 78 ? -1.428 12.477 -11.511 1.00 82.94 78 HIS A O 1
ATOM 623 N N . LEU A 1 79 ? 0.333 11.232 -10.864 1.00 82.00 79 LEU A N 1
ATOM 624 C CA . LEU A 1 79 ? 0.990 12.367 -10.237 1.00 82.00 79 LEU A CA 1
ATOM 625 C C . LEU A 1 79 ? 1.408 13.351 -11.341 1.00 82.00 79 LEU A C 1
ATOM 627 O O . LEU A 1 79 ? 2.082 12.980 -12.302 1.00 82.00 79 LEU A O 1
ATOM 631 N N . SER A 1 80 ? 0.977 14.610 -11.243 1.00 84.38 80 SER A N 1
ATOM 632 C CA . SER A 1 80 ? 1.351 15.618 -12.237 1.00 84.38 80 SER A CA 1
ATOM 633 C C . SER A 1 80 ? 2.868 15.831 -12.228 1.00 84.38 80 SER A C 1
ATOM 635 O O . SER A 1 80 ? 3.525 15.668 -11.198 1.00 84.38 80 SER A O 1
ATOM 637 N N . THR A 1 81 ? 3.442 16.241 -13.361 1.00 86.50 81 THR A N 1
ATOM 638 C CA . THR A 1 81 ? 4.882 16.545 -13.444 1.00 86.50 81 THR A CA 1
ATOM 639 C C . THR A 1 81 ? 5.299 17.591 -12.407 1.00 86.50 81 THR A C 1
ATOM 641 O O . THR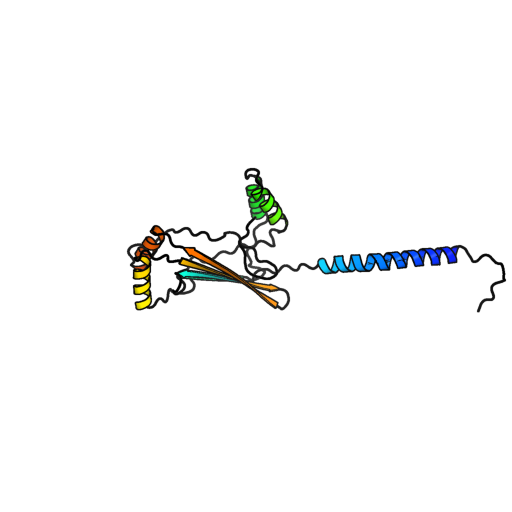 A 1 81 ? 6.345 17.450 -11.784 1.00 86.50 81 THR A O 1
ATOM 644 N N . HIS A 1 82 ? 4.445 18.590 -12.169 1.00 87.69 82 HIS A N 1
ATOM 645 C CA . HIS A 1 82 ? 4.646 19.596 -11.129 1.00 87.69 82 HIS A CA 1
ATOM 646 C C . HIS A 1 82 ? 4.684 18.977 -9.724 1.00 87.69 82 HIS A C 1
ATOM 648 O O . HIS A 1 82 ? 5.587 19.274 -8.951 1.00 87.69 82 HIS A O 1
ATOM 654 N N . ASN A 1 83 ? 3.745 18.087 -9.392 1.00 86.69 83 ASN A N 1
ATOM 655 C CA . ASN A 1 83 ? 3.691 17.473 -8.063 1.00 86.69 83 ASN A CA 1
ATOM 656 C C . ASN A 1 83 ? 4.852 16.498 -7.836 1.00 86.69 83 ASN A C 1
ATOM 658 O O . ASN A 1 83 ? 5.378 16.429 -6.730 1.00 86.69 83 ASN A O 1
ATOM 662 N N . MET A 1 84 ? 5.296 15.796 -8.882 1.00 86.81 84 MET A N 1
ATOM 663 C CA . MET A 1 84 ? 6.503 14.968 -8.833 1.00 86.81 84 MET A CA 1
ATOM 664 C C . MET A 1 84 ? 7.751 15.823 -8.571 1.00 86.81 84 MET A C 1
ATOM 666 O O . MET A 1 84 ? 8.561 15.485 -7.716 1.00 86.81 84 MET A O 1
ATOM 670 N N . GLN A 1 85 ? 7.889 16.963 -9.258 1.00 89.06 85 GLN A N 1
ATOM 671 C CA . GLN A 1 85 ? 8.981 17.910 -9.004 1.00 89.06 85 GLN A CA 1
ATOM 672 C C . GLN A 1 85 ? 8.909 18.499 -7.593 1.00 89.06 85 GLN A C 1
ATOM 674 O O . GLN A 1 85 ? 9.936 18.608 -6.932 1.00 89.06 85 GLN A O 1
ATOM 679 N N . ALA A 1 86 ? 7.713 18.840 -7.112 1.00 89.62 86 ALA A N 1
ATOM 680 C CA . ALA A 1 86 ? 7.515 19.331 -5.753 1.00 89.62 86 ALA A CA 1
ATOM 681 C C . ALA A 1 86 ? 7.948 18.292 -4.707 1.00 89.62 86 ALA A C 1
ATOM 683 O O . ALA A 1 86 ? 8.673 18.650 -3.785 1.00 89.62 86 ALA A O 1
ATOM 684 N N . LEU A 1 87 ? 7.594 17.016 -4.897 1.00 86.81 87 LEU A N 1
ATOM 685 C CA . LEU A 1 87 ? 8.010 15.914 -4.023 1.00 86.81 87 LEU A CA 1
ATOM 686 C C . LEU A 1 87 ? 9.533 15.725 -4.029 1.00 86.81 87 LEU A C 1
ATOM 688 O O . LEU A 1 87 ? 10.147 15.592 -2.975 1.00 86.81 87 LEU A O 1
ATOM 692 N N . VAL A 1 88 ? 10.170 15.772 -5.202 1.00 88.69 88 VAL A N 1
ATOM 693 C CA . VAL A 1 88 ? 11.639 15.698 -5.301 1.00 88.69 88 VAL A CA 1
ATOM 694 C C . VAL A 1 88 ? 12.302 16.900 -4.622 1.00 88.69 88 VAL A C 1
ATOM 696 O O . VAL A 1 88 ? 13.292 16.731 -3.910 1.00 88.69 88 VAL A O 1
ATOM 699 N N . ASN A 1 89 ? 11.756 18.106 -4.789 1.00 91.00 89 ASN A N 1
ATOM 700 C CA . ASN A 1 89 ? 12.263 19.313 -4.135 1.00 91.00 89 ASN A CA 1
ATOM 701 C C . ASN A 1 89 ? 12.108 19.234 -2.611 1.00 91.00 89 ASN A C 1
ATOM 703 O O . ASN A 1 89 ? 13.038 19.582 -1.887 1.00 91.00 89 ASN A O 1
ATOM 707 N N . GLU A 1 90 ? 10.969 18.739 -2.124 1.00 89.06 90 GLU A N 1
ATOM 708 C CA . GLU A 1 90 ? 10.722 18.501 -0.701 1.00 89.06 90 GLU A CA 1
ATOM 709 C C . GLU A 1 90 ? 11.760 17.531 -0.125 1.00 89.06 90 GLU A C 1
ATOM 711 O O . GLU A 1 90 ? 12.437 17.876 0.841 1.00 89.06 90 GLU A O 1
ATOM 716 N N . LEU A 1 91 ? 11.981 16.386 -0.783 1.00 86.62 91 LEU A N 1
ATOM 717 C CA . LEU A 1 91 ? 13.013 15.418 -0.394 1.00 86.62 91 LEU A CA 1
ATOM 718 C C . LEU A 1 91 ? 14.428 16.013 -0.440 1.00 86.62 91 LEU A C 1
ATOM 720 O O . LEU A 1 91 ? 15.263 15.714 0.412 1.00 86.62 91 LEU A O 1
ATOM 724 N N . THR A 1 92 ? 14.713 16.875 -1.417 1.00 88.38 92 THR A N 1
ATOM 725 C CA . THR A 1 92 ? 16.028 17.519 -1.564 1.00 88.38 92 THR A CA 1
ATOM 726 C C . THR A 1 92 ? 16.305 18.520 -0.441 1.00 88.38 92 THR A C 1
ATOM 728 O O . THR A 1 92 ? 17.452 18.638 -0.001 1.00 88.38 92 THR A O 1
ATOM 731 N N . ASN A 1 93 ? 15.263 19.193 0.050 1.00 89.25 93 ASN A N 1
ATOM 732 C CA . ASN A 1 93 ? 15.343 20.181 1.126 1.00 89.25 93 ASN A CA 1
ATOM 733 C C . ASN A 1 93 ? 15.444 19.561 2.529 1.00 89.25 93 ASN A C 1
ATOM 735 O O . ASN A 1 93 ? 15.722 20.284 3.485 1.00 89.25 93 ASN A O 1
ATOM 739 N N . LEU A 1 94 ? 15.237 18.247 2.669 1.00 86.69 94 LEU A N 1
ATOM 740 C CA . LEU A 1 94 ? 15.463 17.545 3.932 1.00 86.69 94 LEU A CA 1
ATOM 741 C C . LEU A 1 94 ? 16.948 17.562 4.320 1.00 86.69 94 LEU A C 1
ATOM 743 O O . LEU A 1 94 ? 17.847 17.619 3.467 1.00 86.69 94 LEU A O 1
ATOM 747 N N . GLU A 1 95 ? 17.198 17.462 5.626 1.00 87.81 95 GLU A N 1
ATOM 748 C CA . GLU A 1 95 ? 18.546 17.329 6.173 1.00 87.81 95 GLU A CA 1
ATOM 749 C C . GLU A 1 95 ? 19.284 16.137 5.550 1.00 87.81 95 GLU A C 1
ATOM 751 O O . GLU A 1 95 ? 18.705 15.088 5.238 1.00 87.81 95 GLU A O 1
ATOM 756 N N . GLU A 1 96 ? 20.588 16.319 5.339 1.00 86.44 96 GLU A N 1
ATOM 757 C CA . GLU A 1 96 ? 21.429 15.311 4.7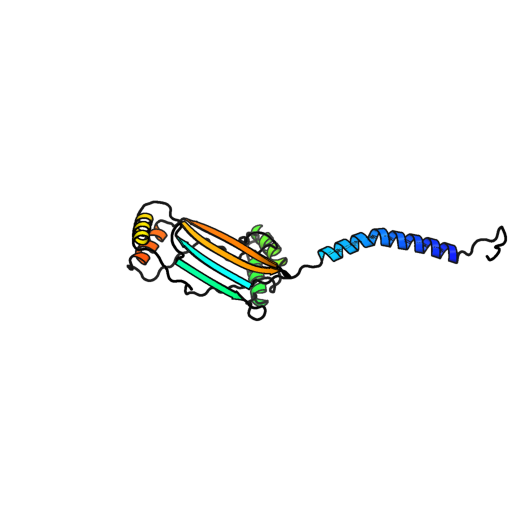08 1.00 86.44 96 GLU A CA 1
ATOM 758 C C . GLU A 1 96 ? 21.4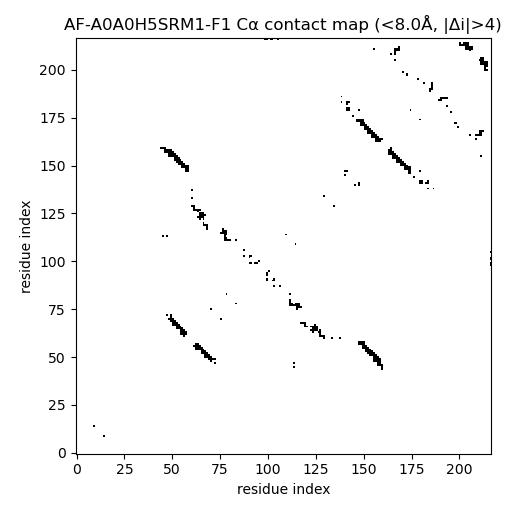66 14.044 5.572 1.00 86.44 96 GLU A C 1
ATOM 760 O O . GLU A 1 96 ? 21.974 14.039 6.691 1.00 86.44 96 GLU A O 1
ATOM 765 N N . SER A 1 97 ? 20.901 12.962 5.043 1.00 87.69 97 SER A N 1
ATOM 766 C CA . SER A 1 97 ? 20.775 11.678 5.727 1.00 87.69 97 SER A CA 1
ATOM 767 C C . SER A 1 97 ? 20.825 10.529 4.723 1.00 87.69 97 SER A C 1
ATOM 769 O O . SER A 1 97 ? 20.524 10.697 3.537 1.00 87.69 97 SER A O 1
ATOM 771 N N . ASP A 1 98 ? 21.164 9.329 5.194 1.00 85.69 98 ASP A N 1
ATOM 772 C CA . ASP A 1 98 ? 21.136 8.132 4.346 1.00 85.69 98 ASP A CA 1
ATOM 773 C C . ASP A 1 98 ? 19.724 7.823 3.829 1.00 85.69 98 ASP A C 1
ATOM 775 O O . ASP A 1 98 ? 19.577 7.316 2.719 1.00 85.69 98 ASP A O 1
ATOM 779 N N . ILE A 1 99 ? 18.693 8.170 4.609 1.00 84.81 99 ILE A N 1
ATOM 780 C CA . ILE A 1 99 ? 17.277 8.028 4.243 1.00 84.81 99 ILE A CA 1
ATOM 781 C C . ILE A 1 99 ? 16.957 8.930 3.049 1.00 84.81 99 ILE A C 1
ATOM 783 O O . ILE A 1 99 ? 16.404 8.470 2.055 1.00 84.81 99 ILE A O 1
ATOM 787 N N . LYS A 1 100 ? 17.388 10.198 3.086 1.00 88.44 100 LYS A N 1
ATOM 788 C CA . LYS A 1 100 ? 17.229 11.132 1.961 1.00 88.44 100 LYS A CA 1
ATOM 789 C C . LYS A 1 100 ? 17.873 10.595 0.684 1.00 88.44 100 LYS A C 1
ATOM 791 O O . LYS A 1 100 ? 17.252 10.624 -0.375 1.00 88.44 100 LYS A O 1
ATOM 796 N N . ARG A 1 101 ? 19.110 10.096 0.771 1.00 88.00 101 ARG A N 1
ATOM 797 C CA . ARG A 1 101 ? 19.829 9.551 -0.394 1.00 88.00 101 ARG A CA 1
ATOM 798 C C . ARG A 1 101 ? 19.112 8.344 -0.985 1.00 88.00 101 ARG A C 1
ATOM 800 O O . ARG A 1 101 ? 18.971 8.263 -2.203 1.00 88.00 101 ARG A O 1
ATOM 807 N N . ARG A 1 102 ? 18.625 7.440 -0.130 1.00 89.12 102 ARG A N 1
ATOM 808 C CA . ARG A 1 102 ? 17.846 6.273 -0.555 1.00 89.12 102 ARG A CA 1
ATOM 809 C C . ARG A 1 102 ? 16.511 6.674 -1.171 1.00 89.12 102 ARG A C 1
ATOM 811 O O . ARG A 1 102 ? 16.192 6.178 -2.245 1.00 89.12 102 ARG A O 1
ATOM 818 N N . ALA A 1 103 ? 15.798 7.632 -0.582 1.00 89.12 103 ALA A N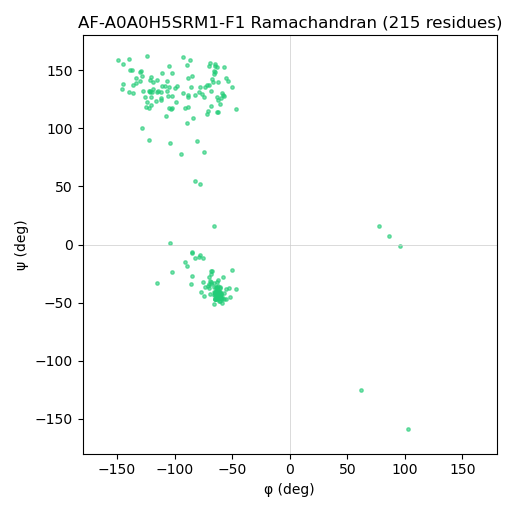 1
ATOM 819 C CA . ALA A 1 103 ? 14.535 8.139 -1.116 1.00 89.12 103 ALA A CA 1
ATOM 820 C C . ALA A 1 103 ? 14.710 8.819 -2.484 1.00 89.12 103 ALA A C 1
ATOM 822 O O . ALA A 1 103 ? 13.941 8.544 -3.405 1.00 89.12 103 ALA A O 1
ATOM 823 N N . LEU A 1 104 ? 15.744 9.655 -2.646 1.00 90.75 104 LEU A N 1
ATOM 824 C CA . LEU A 1 104 ? 16.067 10.308 -3.921 1.00 90.75 104 LEU A CA 1
ATOM 825 C C . LEU A 1 104 ? 16.493 9.300 -4.996 1.00 90.75 104 LEU A C 1
ATOM 827 O O . LEU A 1 104 ? 16.065 9.419 -6.142 1.00 90.75 104 LEU A O 1
ATOM 831 N N . SER A 1 105 ? 17.291 8.292 -4.634 1.00 90.94 105 SER A N 1
ATOM 832 C CA . SER A 1 105 ? 17.643 7.210 -5.559 1.00 90.94 105 SER A CA 1
ATOM 833 C C . SER A 1 105 ? 16.402 6.417 -5.968 1.00 90.94 105 SER A C 1
ATOM 835 O O . SER A 1 105 ? 16.189 6.195 -7.155 1.00 90.94 105 SER A O 1
ATOM 837 N N . PHE A 1 106 ? 15.550 6.051 -5.007 1.00 91.50 106 PHE A N 1
ATOM 838 C CA . PHE A 1 106 ? 14.335 5.282 -5.257 1.00 91.50 106 PHE A CA 1
ATOM 839 C C . PHE A 1 106 ? 13.373 6.020 -6.189 1.00 91.50 106 PHE A C 1
ATOM 841 O O . PHE A 1 106 ? 12.913 5.448 -7.170 1.00 91.50 106 PHE A O 1
ATOM 848 N N . ILE A 1 107 ? 13.083 7.299 -5.925 1.00 90.12 107 ILE A N 1
ATOM 849 C CA . ILE A 1 107 ? 12.147 8.064 -6.760 1.00 90.12 107 ILE A CA 1
ATOM 850 C C . ILE A 1 107 ? 12.710 8.337 -8.162 1.00 90.12 107 ILE A C 1
ATOM 852 O O . ILE A 1 107 ? 11.931 8.486 -9.100 1.00 90.12 107 ILE A O 1
ATOM 856 N N . SER A 1 108 ? 14.040 8.369 -8.325 1.00 89.62 108 SER A N 1
ATOM 857 C CA . SER A 1 108 ? 14.685 8.602 -9.624 1.00 89.62 108 SER A CA 1
ATOM 858 C C . SER A 1 108 ? 14.471 7.471 -10.634 1.00 89.62 108 SER A C 1
ATOM 860 O O . SER A 1 108 ? 14.499 7.723 -11.839 1.00 89.62 108 SER A O 1
ATOM 862 N N . ASP A 1 109 ? 14.167 6.261 -10.155 1.00 88.94 109 ASP A N 1
ATOM 863 C CA . ASP A 1 109 ? 13.843 5.108 -11.000 1.00 88.94 109 ASP A CA 1
ATOM 864 C C . ASP A 1 109 ? 12.424 5.190 -11.598 1.00 88.94 109 ASP A C 1
ATOM 866 O O . ASP A 1 109 ? 12.086 4.432 -12.512 1.00 88.94 109 ASP A O 1
ATOM 870 N N . TYR A 1 110 ? 11.586 6.118 -11.117 1.00 89.06 110 TYR A N 1
ATOM 871 C CA . TYR A 1 110 ? 10.195 6.267 -11.543 1.00 89.06 110 TYR A CA 1
ATOM 872 C C . TYR A 1 110 ? 9.951 7.593 -12.254 1.00 89.06 110 TYR A C 1
ATOM 874 O O . TYR A 1 110 ? 10.409 8.662 -11.852 1.00 89.06 110 TYR A O 1
ATOM 882 N N . THR A 1 111 ? 9.123 7.553 -13.295 1.00 87.94 111 THR A N 1
ATOM 883 C CA . THR A 1 111 ? 8.600 8.776 -13.912 1.00 87.94 111 THR A CA 1
ATOM 884 C C . THR A 1 111 ? 7.255 9.153 -13.291 1.00 87.94 111 THR A C 1
ATOM 886 O O . THR A 1 111 ? 6.550 8.306 -12.749 1.00 87.94 111 THR A O 1
ATOM 889 N N . PHE A 1 112 ? 6.815 10.408 -13.454 1.00 86.81 112 PHE A N 1
ATOM 890 C CA . PHE A 1 112 ? 5.474 10.884 -13.040 1.00 86.81 112 PHE A CA 1
ATOM 891 C C . PHE A 1 112 ? 4.316 9.998 -13.539 1.00 86.81 112 PHE A C 1
ATOM 893 O O . PHE A 1 112 ? 3.208 9.984 -13.022 1.00 86.81 112 PHE A O 1
ATOM 900 N N . LYS A 1 113 ? 4.604 9.258 -14.598 1.00 86.75 113 LYS A N 1
ATOM 901 C CA . LYS A 1 113 ? 3.696 8.469 -15.397 1.00 86.75 113 LYS A CA 1
ATOM 902 C C . LYS A 1 113 ? 3.594 7.034 -14.805 1.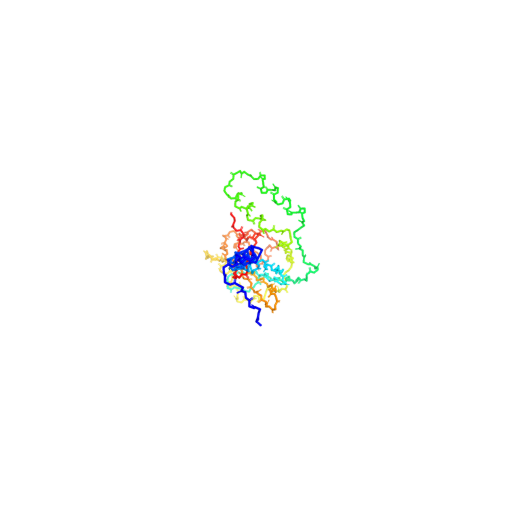00 86.75 113 LYS A C 1
ATOM 904 O O . LYS A 1 113 ? 2.630 6.331 -15.095 1.00 86.75 113 LYS A O 1
ATOM 909 N N . ASP A 1 114 ? 4.558 6.622 -13.969 1.00 88.00 114 ASP A N 1
ATOM 910 C CA . ASP A 1 114 ? 4.578 5.371 -13.183 1.00 88.00 114 ASP A CA 1
ATOM 911 C C . ASP A 1 114 ? 3.968 5.532 -11.781 1.00 88.00 114 ASP A C 1
ATOM 913 O O . ASP A 1 114 ? 3.659 4.537 -11.128 1.00 88.00 114 ASP A O 1
ATOM 917 N N . VAL A 1 115 ? 3.790 6.774 -11.319 1.00 90.44 115 VAL A N 1
ATOM 918 C CA . VAL A 1 115 ? 3.233 7.094 -10.001 1.00 90.44 115 VAL A CA 1
ATOM 919 C C . VAL A 1 115 ? 1.754 7.444 -10.141 1.00 90.44 115 VAL A C 1
ATOM 921 O O . VAL A 1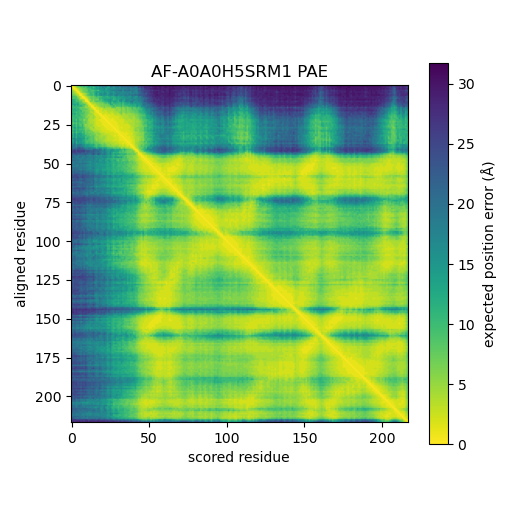 115 ? 1.375 8.367 -10.867 1.00 90.44 115 VAL A O 1
ATOM 924 N N . PHE A 1 116 ? 0.914 6.700 -9.429 1.00 89.56 116 PHE A N 1
ATOM 925 C CA . PHE A 1 116 ? -0.540 6.808 -9.495 1.00 89.56 116 PHE A CA 1
ATOM 926 C C . PHE A 1 116 ? -1.092 7.385 -8.197 1.00 89.56 116 PHE A C 1
ATOM 928 O O . PHE A 1 116 ? -0.682 6.981 -7.109 1.00 89.56 116 PHE A O 1
ATOM 935 N N . LEU A 1 117 ? -2.039 8.314 -8.317 1.00 89.44 117 LEU A N 1
ATOM 936 C CA . LEU A 1 117 ? -2.736 8.905 -7.183 1.00 89.44 117 LEU A CA 1
ATOM 937 C C . LEU A 1 117 ? -4.126 8.281 -7.076 1.00 89.44 117 LEU A C 1
ATOM 939 O O . LEU A 1 117 ? -4.958 8.419 -7.970 1.00 89.44 117 LEU A O 1
ATOM 943 N N . ILE A 1 118 ? -4.371 7.585 -5.969 1.00 88.12 118 ILE A N 1
ATOM 944 C CA . ILE A 1 118 ? -5.626 6.874 -5.739 1.00 88.12 118 ILE A CA 1
ATOM 945 C C . ILE A 1 118 ? -6.432 7.628 -4.689 1.00 88.12 118 ILE A C 1
ATOM 947 O O . ILE A 1 118 ? -6.083 7.646 -3.512 1.00 88.12 118 ILE A O 1
ATOM 951 N N . ASN A 1 119 ? -7.531 8.234 -5.134 1.00 88.06 119 ASN A N 1
ATOM 952 C CA . ASN A 1 119 ? -8.485 8.893 -4.254 1.00 88.06 119 ASN A CA 1
ATOM 953 C C . ASN A 1 119 ? -9.558 7.891 -3.835 1.00 88.06 119 ASN A C 1
ATOM 955 O O . ASN A 1 119 ? -10.304 7.386 -4.673 1.00 88.06 119 ASN A O 1
ATOM 959 N N . LEU A 1 120 ? -9.631 7.614 -2.536 1.00 88.25 120 LEU A N 1
ATOM 960 C CA . LEU A 1 120 ? -10.673 6.774 -1.956 1.00 88.25 120 LEU A CA 1
ATOM 961 C C . LEU A 1 120 ? -11.922 7.613 -1.664 1.00 88.25 120 LEU A C 1
ATOM 963 O O . LEU A 1 120 ? -11.826 8.783 -1.290 1.00 88.25 120 LEU A O 1
ATOM 967 N N . THR A 1 121 ? -13.101 7.016 -1.825 1.00 89.31 121 THR A N 1
ATOM 968 C CA . THR A 1 121 ? -14.371 7.670 -1.481 1.00 89.31 121 THR A CA 1
ATOM 969 C C . THR A 1 121 ? -14.499 7.809 0.034 1.00 89.31 121 THR A C 1
ATOM 971 O O . THR A 1 121 ? -14.200 6.858 0.742 1.00 89.31 121 THR A O 1
ATOM 974 N N . PRO A 1 122 ? -14.965 8.939 0.584 1.00 88.31 122 PRO A N 1
ATOM 975 C CA . PRO A 1 122 ? -15.116 9.065 2.036 1.00 88.31 122 PRO A CA 1
ATOM 976 C C . PRO A 1 122 ? -16.140 8.069 2.605 1.00 88.31 122 PRO A C 1
ATOM 978 O O . PRO A 1 122 ? -15.961 7.564 3.711 1.00 88.31 122 PRO A O 1
ATOM 981 N N . ASP A 1 123 ? -17.171 7.745 1.825 1.00 90.31 123 ASP A N 1
ATOM 982 C CA . ASP A 1 123 ? -18.227 6.820 2.220 1.00 90.31 123 ASP A CA 1
ATOM 983 C C . ASP A 1 123 ? -17.866 5.369 1.877 1.00 90.31 123 ASP A C 1
ATOM 985 O O . ASP A 1 123 ? -17.260 5.080 0.837 1.00 90.31 123 ASP A O 1
ATOM 989 N N . SER A 1 124 ? -18.259 4.454 2.767 1.00 92.31 124 SER A N 1
ATOM 990 C CA . SER A 1 124 ? -18.159 3.012 2.540 1.00 92.31 124 SER A CA 1
ATOM 991 C C . SER A 1 124 ? -19.195 2.574 1.505 1.00 92.31 124 SER A C 1
ATOM 993 O O . SER A 1 124 ? -20.359 2.962 1.580 1.00 92.31 124 SER A O 1
ATOM 995 N N . LEU A 1 125 ? -18.796 1.703 0.579 1.00 91.56 125 LEU A N 1
ATOM 996 C CA . LEU A 1 125 ? -19.707 1.045 -0.364 1.00 91.56 125 LEU A CA 1
ATOM 997 C C . LEU A 1 125 ? -20.651 0.051 0.317 1.00 91.56 125 LEU A C 1
ATOM 999 O O . LEU A 1 125 ? -21.682 -0.302 -0.251 1.00 91.56 125 LEU A O 1
ATOM 1003 N N . GLN A 1 126 ? -20.276 -0.448 1.495 1.00 89.69 126 GLN A N 1
ATOM 1004 C CA . GLN A 1 126 ? -21.031 -1.462 2.225 1.00 89.69 126 GLN A CA 1
ATOM 1005 C C . GLN A 1 126 ? -21.422 -0.951 3.606 1.00 89.69 126 GLN A C 1
ATOM 1007 O O . GLN A 1 126 ? -20.635 -0.279 4.281 1.00 89.69 126 GLN A O 1
ATOM 1012 N N . ASN A 1 127 ? -22.637 -1.309 4.022 1.00 91.56 127 ASN A N 1
ATOM 1013 C CA . ASN A 1 127 ? -23.108 -1.086 5.380 1.00 91.56 127 ASN A CA 1
ATOM 1014 C C . ASN A 1 127 ? -22.376 -2.012 6.354 1.00 91.56 127 ASN A C 1
ATOM 1016 O O . ASN A 1 127 ? -21.915 -3.097 5.996 1.00 91.56 127 ASN A O 1
ATOM 1020 N N . TRP A 1 128 ? -22.282 -1.582 7.610 1.00 92.75 128 TRP A N 1
ATOM 1021 C CA . TRP A 1 128 ? -21.671 -2.398 8.647 1.00 92.75 128 TRP A CA 1
ATOM 1022 C C . TRP A 1 128 ? -22.658 -3.444 9.179 1.00 92.75 128 TRP A C 1
ATOM 1024 O O . TRP A 1 128 ? -23.375 -3.217 10.156 1.00 92.75 128 TRP A O 1
ATOM 1034 N N . ASP A 1 129 ? -22.667 -4.610 8.538 1.00 91.88 129 ASP A N 1
ATOM 1035 C CA . ASP A 1 129 ? -23.601 -5.707 8.816 1.00 91.88 129 ASP A CA 1
ATOM 1036 C C . ASP A 1 129 ? -23.166 -6.574 10.016 1.00 91.88 129 ASP A C 1
ATOM 1038 O O . ASP A 1 129 ? -23.005 -7.795 9.930 1.00 91.88 129 ASP A O 1
ATOM 1042 N N . ILE A 1 130 ? -22.942 -5.948 11.177 1.00 93.69 130 ILE A N 1
ATOM 1043 C CA . ILE A 1 130 ? -22.612 -6.669 12.413 1.00 93.69 130 ILE A CA 1
ATOM 1044 C C . ILE A 1 130 ? -23.861 -7.275 13.065 1.00 93.69 130 ILE A C 1
ATOM 1046 O O . ILE A 1 130 ? -24.868 -6.607 13.304 1.00 93.69 130 ILE A O 1
ATOM 1050 N N . SER A 1 131 ? -23.784 -8.556 13.427 1.00 94.81 131 SER A N 1
ATOM 1051 C CA . SER A 1 131 ? -24.858 -9.220 14.167 1.00 94.81 131 SER A CA 1
ATOM 1052 C C . SER A 1 131 ? -25.013 -8.626 15.573 1.00 94.81 131 SER A C 1
ATOM 1054 O O . SER A 1 131 ? -24.031 -8.260 16.219 1.00 94.81 131 SER A O 1
ATOM 1056 N N . LEU A 1 132 ? -26.239 -8.572 16.106 1.00 93.94 132 LEU A N 1
ATOM 1057 C CA . LEU A 1 132 ? -26.490 -8.113 17.480 1.00 93.94 132 LEU A CA 1
ATOM 1058 C C . LEU A 1 132 ? -25.626 -8.831 18.547 1.00 93.94 132 LEU A C 1
ATOM 1060 O O . LEU A 1 132 ? -25.066 -8.141 19.406 1.00 93.94 132 LEU A O 1
ATOM 1064 N N . PRO A 1 133 ? -25.470 -10.174 18.533 1.00 94.62 133 PRO A N 1
ATOM 1065 C CA . PRO A 1 133 ? -24.545 -10.842 19.448 1.00 94.62 133 PRO A CA 1
ATOM 1066 C C . PRO A 1 133 ? -23.082 -10.452 19.194 1.00 94.62 133 PRO A C 1
ATOM 1068 O O . PRO A 1 133 ? -22.361 -10.196 20.158 1.00 94.62 133 PRO A O 1
ATOM 1071 N N . GLY A 1 134 ? -22.660 -10.326 17.930 1.00 93.31 134 GLY A N 1
ATOM 1072 C CA . GLY A 1 134 ? -21.316 -9.867 17.572 1.00 93.31 134 GLY A CA 1
ATOM 1073 C C . GLY A 1 134 ? -21.027 -8.459 18.093 1.00 93.31 134 GLY A C 1
ATOM 1074 O O . GLY A 1 134 ? -19.973 -8.220 18.675 1.00 93.31 134 GLY A O 1
ATOM 1075 N N . LYS A 1 135 ? -22.000 -7.544 18.007 1.00 94.06 135 LYS A N 1
ATOM 1076 C CA . LYS A 1 135 ? -21.898 -6.190 18.566 1.00 94.06 135 LYS A CA 1
ATOM 1077 C C . LYS A 1 135 ? -21.666 -6.221 20.079 1.00 94.06 135 LYS A C 1
ATOM 1079 O O . LYS A 1 135 ? -20.781 -5.527 20.571 1.00 94.06 135 LYS A O 1
ATOM 1084 N N . LYS A 1 136 ? -22.418 -7.042 20.825 1.00 94.25 136 LYS A N 1
ATOM 1085 C CA . LYS A 1 136 ? -22.234 -7.186 22.285 1.00 94.25 136 LYS A CA 1
ATOM 1086 C C . LYS A 1 136 ? -20.849 -7.735 22.634 1.00 94.25 136 LYS A C 1
ATOM 1088 O O . LYS A 1 136 ? -20.214 -7.237 23.561 1.00 94.25 136 LYS A O 1
ATOM 1093 N N . GLN A 1 137 ? -20.371 -8.726 21.881 1.00 93.44 137 GLN A N 1
ATOM 1094 C CA . GLN A 1 137 ? -19.030 -9.291 22.058 1.00 93.44 137 GLN A CA 1
ATOM 1095 C C . GLN A 1 137 ? -17.930 -8.275 21.743 1.00 93.44 137 GLN A C 1
ATOM 1097 O O . GLN A 1 137 ? -16.965 -8.182 22.500 1.00 93.44 137 GLN A O 1
ATOM 1102 N N . LEU A 1 138 ? -18.097 -7.473 20.689 1.00 92.94 138 LEU A N 1
ATOM 1103 C CA . LEU A 1 138 ? -17.164 -6.407 20.333 1.00 92.94 138 LEU A CA 1
ATOM 1104 C C . LEU A 1 138 ? -17.070 -5.364 21.443 1.00 92.94 138 LEU A C 1
ATOM 1106 O O . LEU A 1 138 ? -15.969 -5.034 21.875 1.00 92.94 138 LEU A O 1
ATOM 1110 N N . VAL A 1 139 ? -18.210 -4.890 21.951 1.00 93.81 139 VAL A N 1
ATOM 1111 C CA . VAL A 1 139 ? -18.241 -3.929 23.063 1.00 93.81 139 VAL A CA 1
ATOM 1112 C C . VAL A 1 139 ? -17.549 -4.513 24.296 1.00 93.81 139 VAL A C 1
ATOM 1114 O O . VAL A 1 139 ? -16.692 -3.852 24.875 1.00 93.81 139 VAL A O 1
ATOM 1117 N N . ALA A 1 140 ? -17.829 -5.770 24.652 1.00 92.81 140 ALA A N 1
ATOM 1118 C CA . ALA A 1 140 ? -17.147 -6.436 25.761 1.00 92.81 140 ALA A CA 1
ATOM 1119 C C . ALA A 1 140 ? -15.630 -6.585 25.519 1.00 92.81 140 ALA A C 1
ATOM 1121 O O . ALA A 1 140 ? -14.843 -6.379 26.443 1.00 92.81 140 ALA A O 1
ATOM 1122 N N . LYS A 1 141 ? -15.199 -6.891 24.283 1.00 91.62 141 LYS A N 1
ATOM 1123 C CA . LYS A 1 141 ? -13.777 -6.991 23.902 1.00 91.62 141 LYS A CA 1
ATOM 1124 C C . LYS A 1 141 ? -13.082 -5.632 24.022 1.00 91.62 141 LYS A C 1
ATOM 1126 O O . LYS A 1 141 ? -12.002 -5.582 24.596 1.00 91.62 141 LYS A O 1
ATOM 1131 N N . LEU A 1 142 ? -13.716 -4.549 23.565 1.00 90.81 142 LEU A N 1
ATOM 1132 C CA . LEU A 1 142 ? -13.188 -3.181 23.654 1.00 90.81 142 LEU A CA 1
ATOM 1133 C C . LEU A 1 142 ? -13.152 -2.637 25.092 1.00 90.81 142 LEU A C 1
ATOM 1135 O O . LEU A 1 142 ? -12.278 -1.833 25.410 1.00 90.81 142 LEU A O 1
ATOM 1139 N N . GLN A 1 143 ? -14.084 -3.062 25.956 1.00 90.25 143 GLN A N 1
ATOM 1140 C CA . GLN A 1 143 ? -14.069 -2.756 27.395 1.00 90.25 143 GLN A CA 1
ATOM 1141 C C . GLN A 1 143 ? -13.006 -3.555 28.142 1.00 90.25 143 GLN A C 1
ATOM 1143 O O . GLN A 1 143 ? -12.405 -3.063 29.097 1.00 90.25 143 GLN A O 1
ATOM 1148 N N . SER A 1 144 ? -12.792 -4.804 27.729 1.00 83.44 144 SER A N 1
ATOM 1149 C CA . SER A 1 144 ? -11.741 -5.630 28.298 1.00 83.44 144 SER A CA 1
ATOM 1150 C C . SER A 1 144 ? -10.377 -5.058 27.916 1.00 83.44 144 SER A C 1
ATOM 1152 O O . SER A 1 144 ? -10.170 -4.626 26.788 1.00 83.44 144 SER A O 1
ATOM 1154 N N . LEU A 1 145 ? -9.402 -5.116 28.823 1.00 73.38 145 LEU A N 1
ATOM 1155 C CA . LEU A 1 145 ? -8.009 -4.718 28.559 1.00 73.38 145 LEU A CA 1
ATOM 1156 C C . LEU A 1 145 ? -7.296 -5.629 27.530 1.00 73.38 145 LEU A C 1
ATOM 1158 O O . LEU A 1 145 ? -6.069 -5.639 27.453 1.00 73.38 145 LEU A O 1
ATOM 1162 N N . LYS A 1 146 ? -8.039 -6.432 26.755 1.00 81.25 146 LYS A N 1
ATOM 1163 C CA . LYS A 1 146 ? -7.492 -7.298 25.713 1.00 81.25 146 LYS A CA 1
ATOM 1164 C C . LYS A 1 146 ? -7.059 -6.459 24.518 1.00 81.25 146 LYS A C 1
ATOM 1166 O O . LYS A 1 146 ? -7.792 -5.593 24.038 1.00 81.25 146 LYS A O 1
ATOM 1171 N N . THR A 1 147 ? -5.880 -6.772 23.995 1.00 83.62 147 THR A N 1
ATOM 1172 C CA . THR A 1 147 ? -5.360 -6.162 22.772 1.00 83.62 147 THR A CA 1
ATOM 1173 C C . THR A 1 147 ? -6.285 -6.498 21.609 1.00 83.62 147 THR A C 1
ATOM 1175 O O . THR A 1 147 ? -6.433 -7.659 21.236 1.00 83.62 147 THR A O 1
ATOM 1178 N N . THR A 1 148 ? -6.931 -5.474 21.063 1.00 90.75 148 THR A N 1
ATOM 1179 C CA . THR A 1 148 ? -7.763 -5.571 19.860 1.00 90.75 148 THR A CA 1
ATOM 1180 C C . THR A 1 148 ? -7.010 -4.913 18.720 1.00 90.75 148 THR A C 1
ATOM 1182 O O . THR A 1 148 ? -6.369 -3.888 18.938 1.00 90.75 148 THR A O 1
ATOM 1185 N N . GLN A 1 149 ? -7.065 -5.489 17.525 1.00 94.25 149 GLN A N 1
ATOM 1186 C CA . GLN A 1 149 ? -6.385 -4.946 16.354 1.00 94.25 149 GLN A CA 1
ATOM 1187 C C . GLN A 1 149 ? -7.391 -4.405 15.337 1.00 94.25 149 GLN A C 1
ATOM 1189 O O . GLN A 1 149 ? -8.505 -4.919 15.211 1.00 94.25 149 GLN A O 1
ATOM 1194 N N . ILE A 1 150 ? -6.988 -3.361 14.620 1.00 95.00 150 ILE A N 1
ATOM 1195 C CA . ILE A 1 150 ? -7.621 -2.935 13.375 1.00 95.00 150 ILE A CA 1
ATOM 1196 C C . ILE A 1 150 ? -6.809 -3.504 12.213 1.00 95.00 150 ILE A C 1
ATOM 1198 O O . ILE A 1 150 ? -5.579 -3.489 12.252 1.00 95.00 150 ILE A O 1
ATOM 1202 N N . VAL A 1 151 ? -7.493 -4.027 11.206 1.00 96.62 151 VAL A N 1
ATOM 1203 C CA . VAL A 1 151 ? -6.894 -4.655 10.032 1.00 96.62 151 VAL A CA 1
ATOM 1204 C C . VAL A 1 151 ? -7.267 -3.837 8.806 1.00 96.62 151 VAL A C 1
ATOM 1206 O O . VAL A 1 151 ? -8.448 -3.614 8.540 1.00 96.62 151 VAL A O 1
ATOM 1209 N N . PHE A 1 152 ? -6.254 -3.393 8.071 1.00 95.88 152 PHE A N 1
ATOM 1210 C CA . PHE A 1 152 ? -6.387 -2.749 6.772 1.00 95.88 152 PHE A CA 1
ATOM 1211 C C . PHE A 1 152 ? -5.956 -3.728 5.690 1.00 95.88 152 PHE A C 1
ATOM 1213 O O . PHE A 1 152 ? -4.858 -4.274 5.762 1.00 95.88 152 PHE A O 1
ATOM 1220 N N . GLU A 1 153 ? -6.802 -3.927 4.689 1.00 95.88 153 GLU A N 1
ATOM 1221 C CA . GLU A 1 153 ? -6.534 -4.790 3.543 1.00 95.88 153 GLU A CA 1
ATOM 1222 C C . GLU A 1 153 ? -6.612 -3.957 2.269 1.00 95.88 153 GLU A C 1
ATOM 1224 O O . GLU A 1 153 ? -7.604 -3.270 2.013 1.00 95.88 153 GLU A O 1
ATOM 1229 N N . ILE A 1 154 ? -5.562 -4.026 1.460 1.00 95.75 154 ILE A N 1
ATOM 1230 C CA . ILE A 1 154 ? -5.467 -3.348 0.174 1.00 95.75 154 ILE A CA 1
ATOM 1231 C C . ILE A 1 154 ? -5.181 -4.408 -0.871 1.00 95.75 154 ILE A C 1
ATOM 1233 O O . ILE A 1 154 ? -4.179 -5.113 -0.776 1.00 95.75 154 ILE A O 1
ATOM 1237 N N . SER A 1 155 ? -6.037 -4.508 -1.881 1.00 95.06 155 SER A N 1
ATOM 1238 C CA . SER A 1 155 ? -5.773 -5.341 -3.051 1.00 95.06 155 SER A CA 1
ATOM 1239 C C . SER A 1 155 ? -5.756 -4.485 -4.306 1.00 95.06 155 SER A C 1
ATOM 1241 O O . SER A 1 155 ? -6.640 -3.660 -4.526 1.00 95.06 155 SER A O 1
ATOM 1243 N N . LEU A 1 156 ? -4.723 -4.661 -5.119 1.00 94.56 156 LEU A N 1
ATOM 1244 C CA . LEU A 1 156 ? -4.496 -3.940 -6.359 1.00 94.56 156 LEU A CA 1
ATOM 1245 C C . LEU A 1 156 ? -4.441 -4.934 -7.509 1.00 94.56 156 LEU A C 1
ATOM 1247 O O . LEU A 1 156 ? -3.560 -5.789 -7.567 1.00 94.56 156 LEU A O 1
ATOM 1251 N N . LEU A 1 157 ? -5.345 -4.776 -8.462 1.00 92.56 157 LEU A N 1
ATOM 1252 C CA . LEU A 1 157 ? -5.382 -5.553 -9.687 1.00 92.56 157 LEU A CA 1
ATOM 1253 C C . LEU A 1 157 ? -4.821 -4.718 -10.831 1.00 92.56 157 LEU A C 1
ATOM 1255 O O . LEU A 1 157 ? -5.300 -3.611 -11.091 1.00 92.56 157 LEU A O 1
ATOM 1259 N N . ARG A 1 158 ? -3.849 -5.269 -11.561 1.00 89.75 158 ARG A N 1
ATOM 1260 C CA . ARG A 1 158 ? -3.302 -4.658 -12.778 1.00 89.75 158 ARG A CA 1
ATOM 1261 C C . ARG A 1 158 ? -3.174 -5.662 -13.930 1.00 89.75 158 ARG A C 1
ATOM 1263 O O . ARG A 1 158 ? -2.768 -6.804 -13.704 1.00 89.75 158 ARG A O 1
ATOM 1270 N N . PRO A 1 159 ? -3.509 -5.273 -15.168 1.00 86.88 159 PRO A N 1
ATOM 1271 C CA . PRO A 1 159 ? -3.253 -6.083 -16.349 1.00 86.88 159 PRO A CA 1
ATOM 1272 C C . PRO A 1 159 ? -1.779 -5.981 -16.772 1.00 86.88 159 PRO A C 1
ATOM 1274 O O . PRO A 1 159 ? -1.209 -4.894 -16.832 1.00 86.88 159 PRO A O 1
ATOM 1277 N N . VAL A 1 160 ? -1.162 -7.117 -17.093 1.00 82.19 160 VAL A N 1
ATOM 1278 C CA . VAL A 1 160 ? 0.174 -7.203 -17.697 1.00 82.19 160 VAL A CA 1
ATOM 1279 C C . VAL A 1 160 ? 0.074 -8.085 -18.938 1.00 82.19 160 VAL A C 1
ATOM 1281 O O . VAL A 1 160 ? 0.007 -9.317 -18.843 1.00 82.19 160 VAL A O 1
ATOM 1284 N N . GLY A 1 161 ? 0.015 -7.452 -20.111 1.00 79.06 161 GLY A N 1
ATOM 1285 C CA . GLY A 1 161 ? -0.277 -8.143 -21.367 1.00 79.06 161 GLY A CA 1
ATOM 1286 C C . GLY A 1 161 ? -1.672 -8.775 -21.328 1.00 79.06 161 GLY A C 1
ATOM 1287 O O . GLY A 1 161 ? -2.654 -8.098 -21.037 1.00 79.06 161 GLY A O 1
ATOM 1288 N N . SER A 1 162 ? -1.762 -10.083 -21.578 1.00 76.75 162 SER A N 1
ATOM 1289 C CA . SER A 1 162 ? -3.014 -10.853 -21.492 1.00 76.75 162 SER A CA 1
ATOM 1290 C C . SER A 1 162 ? -3.355 -11.355 -20.080 1.00 76.75 162 SER A C 1
ATOM 1292 O O . SER A 1 162 ? -4.430 -11.917 -19.877 1.00 76.75 162 SER A O 1
ATOM 1294 N N . THR A 1 163 ? -2.462 -11.176 -19.101 1.00 82.31 163 THR A N 1
ATOM 1295 C CA . THR A 1 163 ? -2.632 -11.701 -17.734 1.00 82.31 163 THR A CA 1
ATOM 1296 C C . THR A 1 163 ? -3.074 -10.611 -16.764 1.00 82.31 163 THR A C 1
ATOM 1298 O O . THR A 1 163 ? -2.683 -9.455 -16.904 1.00 82.31 163 THR A O 1
ATOM 1301 N N . GLN A 1 164 ? -3.873 -10.963 -15.755 1.00 85.19 164 GLN A N 1
ATOM 1302 C CA . GLN A 1 164 ? -4.176 -10.077 -14.627 1.00 85.19 164 GLN A CA 1
ATOM 1303 C C . GLN A 1 164 ? -3.302 -10.465 -13.437 1.00 85.19 164 GLN A C 1
ATOM 1305 O O . GLN A 1 164 ? -3.171 -11.647 -13.122 1.00 85.19 164 GLN A O 1
ATOM 1310 N N . ARG A 1 165 ? -2.704 -9.474 -12.777 1.00 87.94 165 ARG A N 1
ATOM 1311 C CA . ARG A 1 165 ? -1.929 -9.659 -11.548 1.00 87.94 165 ARG A CA 1
ATOM 1312 C C . ARG A 1 165 ? -2.637 -8.969 -10.397 1.00 87.94 165 ARG A C 1
ATOM 1314 O O . ARG A 1 165 ? -3.034 -7.813 -10.533 1.00 87.94 165 ARG A O 1
ATOM 1321 N N . SER A 1 166 ? -2.777 -9.691 -9.291 1.00 91.38 166 SER A N 1
ATOM 1322 C CA . SER A 1 166 ? -3.277 -9.165 -8.025 1.00 91.38 166 SER A CA 1
ATOM 1323 C C . SER A 1 166 ? -2.111 -8.990 -7.063 1.00 91.38 166 SER A C 1
ATOM 1325 O O . SER A 1 166 ? -1.257 -9.871 -6.956 1.00 91.38 166 SER A O 1
ATOM 1327 N N . HIS A 1 167 ? -2.083 -7.856 -6.382 1.00 94.06 167 HIS A N 1
ATOM 1328 C CA . HIS A 1 167 ? -1.126 -7.534 -5.338 1.00 94.06 167 HIS A CA 1
ATOM 1329 C C . HIS A 1 167 ? -1.903 -7.219 -4.069 1.00 94.06 167 HIS A C 1
ATOM 1331 O O . HIS A 1 167 ? -2.844 -6.435 -4.107 1.00 94.06 167 HIS A O 1
ATOM 1337 N N . GLU A 1 168 ? -1.504 -7.805 -2.949 1.00 94.38 168 GLU A N 1
ATOM 1338 C CA . GLU A 1 168 ? -2.196 -7.640 -1.670 1.00 94.38 168 GLU A CA 1
ATOM 1339 C C . GLU A 1 168 ? -1.252 -7.046 -0.630 1.00 94.38 168 GLU A C 1
ATOM 1341 O O . GLU A 1 168 ? -0.061 -7.357 -0.633 1.00 94.38 168 GLU A O 1
ATOM 1346 N N . PHE A 1 169 ? -1.787 -6.199 0.245 1.00 94.94 169 PHE A N 1
ATOM 1347 C CA . PHE A 1 169 ? -1.126 -5.672 1.434 1.00 94.94 169 PHE A CA 1
ATOM 1348 C C . PHE A 1 169 ? -2.100 -5.710 2.603 1.00 94.94 169 PHE A C 1
ATOM 1350 O O . PHE A 1 169 ? -3.236 -5.248 2.489 1.00 94.94 169 PHE A O 1
ATOM 1357 N N . ILE A 1 170 ? -1.645 -6.264 3.724 1.00 94.81 170 ILE A N 1
ATOM 1358 C CA . ILE A 1 170 ? -2.424 -6.371 4.953 1.00 94.81 170 ILE A CA 1
ATOM 1359 C C . ILE A 1 170 ? -1.615 -5.738 6.079 1.00 94.81 170 ILE A C 1
ATOM 1361 O O . ILE A 1 170 ? -0.464 -6.110 6.308 1.00 94.81 170 ILE A O 1
ATOM 1365 N N . LEU A 1 171 ? -2.230 -4.803 6.798 1.00 94.94 171 LEU A N 1
ATOM 1366 C CA . LEU A 1 171 ? -1.659 -4.167 7.978 1.00 94.94 171 LEU A CA 1
ATOM 1367 C C . LEU A 1 171 ? -2.585 -4.384 9.171 1.00 94.94 171 LEU A C 1
ATOM 1369 O O . LEU A 1 171 ? -3.704 -3.879 9.188 1.00 94.94 171 LEU A O 1
ATOM 1373 N N . ALA A 1 172 ? -2.089 -5.076 10.194 1.00 95.12 172 ALA A N 1
ATOM 1374 C CA . ALA A 1 172 ? -2.760 -5.199 11.482 1.00 95.12 172 ALA A CA 1
ATOM 1375 C C . ALA A 1 172 ? -2.098 -4.265 12.505 1.00 95.12 172 ALA A C 1
ATOM 1377 O O . ALA A 1 172 ? -0.920 -4.418 12.827 1.00 95.12 172 ALA A O 1
ATOM 1378 N N . ALA A 1 173 ? -2.851 -3.296 13.025 1.00 93.94 173 ALA A N 1
ATOM 1379 C CA . ALA A 1 173 ? -2.378 -2.344 14.027 1.00 93.94 173 ALA A CA 1
ATOM 1380 C C . ALA A 1 173 ? -3.133 -2.533 15.347 1.00 93.94 173 ALA A C 1
ATOM 1382 O O . ALA A 1 173 ? -4.362 -2.587 15.376 1.00 93.94 173 ALA A O 1
ATOM 1383 N N . ALA A 1 174 ? -2.407 -2.615 16.462 1.00 93.44 174 ALA A N 1
ATOM 1384 C CA . ALA A 1 174 ? -3.022 -2.710 17.781 1.00 93.44 174 ALA A CA 1
ATOM 1385 C C . ALA A 1 174 ? -3.722 -1.396 18.159 1.00 93.44 174 ALA A C 1
ATOM 1387 O O . ALA A 1 174 ? -3.145 -0.313 18.053 1.00 93.44 174 ALA A O 1
ATOM 1388 N N . LEU A 1 175 ? -4.960 -1.497 18.640 1.00 91.88 175 LEU A N 1
ATOM 1389 C CA . LEU A 1 175 ? -5.710 -0.369 19.169 1.00 91.88 175 LEU A CA 1
ATOM 1390 C C . LEU A 1 175 ? -5.165 0.021 20.541 1.00 91.88 175 LEU A C 1
ATOM 1392 O O . LEU A 1 175 ? -5.082 -0.790 21.466 1.00 91.88 175 LEU A O 1
ATOM 1396 N N . THR A 1 176 ? -4.830 1.298 20.685 1.00 91.69 176 THR A N 1
ATOM 1397 C CA . THR A 1 176 ? -4.502 1.882 21.987 1.00 91.69 176 THR A CA 1
ATOM 1398 C C . THR A 1 176 ? -5.749 1.972 22.867 1.00 91.69 176 THR A C 1
ATOM 1400 O O . THR A 1 176 ? -6.865 2.094 22.368 1.00 91.69 176 THR A O 1
ATOM 1403 N N . SER A 1 177 ? -5.575 2.018 24.192 1.00 89.38 177 SER A N 1
ATOM 1404 C CA . SER A 1 177 ? -6.697 2.177 25.135 1.00 89.38 177 SER A CA 1
ATOM 1405 C C . SER A 1 177 ? -7.587 3.393 24.810 1.00 89.38 177 SER A C 1
ATOM 1407 O O . SER A 1 177 ? -8.813 3.310 24.887 1.00 89.38 177 SER A O 1
ATOM 1409 N N . LYS A 1 178 ? -6.983 4.504 24.355 1.00 90.88 178 LYS A N 1
ATOM 1410 C CA . LYS A 1 178 ? -7.712 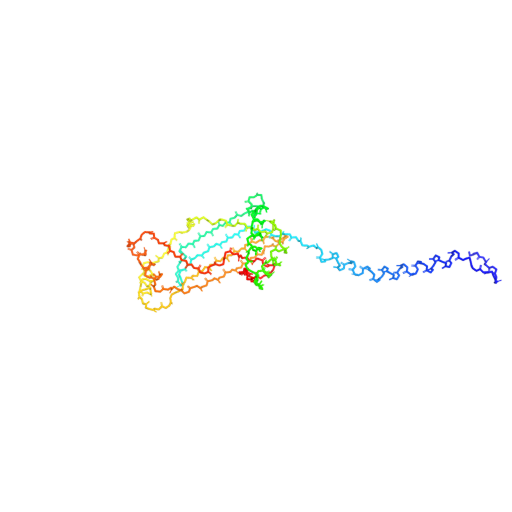5.702 23.907 1.00 90.88 178 LYS A CA 1
ATOM 1411 C C . LYS A 1 178 ? -8.558 5.427 22.659 1.00 90.88 178 LYS A C 1
ATOM 1413 O O . LYS A 1 178 ? -9.730 5.788 22.641 1.00 90.88 178 LYS A O 1
ATOM 1418 N N . GLN A 1 179 ? -7.990 4.774 21.643 1.00 92.69 179 GLN A N 1
ATOM 1419 C CA . GLN A 1 179 ? -8.715 4.409 20.418 1.00 92.69 179 GLN A CA 1
ATOM 1420 C C . GLN A 1 179 ? -9.835 3.403 20.701 1.00 92.69 179 GLN A C 1
ATOM 1422 O O . GLN A 1 179 ? -10.940 3.578 20.199 1.00 92.69 179 GLN A O 1
ATOM 1427 N N . SER A 1 180 ? -9.600 2.402 21.553 1.00 92.19 180 SER A N 1
ATOM 1428 C CA . SER A 1 180 ? -10.632 1.437 21.952 1.00 92.19 180 SER A CA 1
ATOM 1429 C C . SER A 1 180 ? -11.819 2.115 22.638 1.00 92.19 180 SER A C 1
ATOM 1431 O O . SER A 1 180 ? -12.966 1.791 22.335 1.00 92.19 180 SER A O 1
ATOM 1433 N N . LYS A 1 181 ? -11.562 3.103 23.510 1.00 92.00 181 LYS A N 1
ATOM 1434 C CA . LYS A 1 181 ? -12.623 3.907 24.133 1.00 92.00 181 LYS A CA 1
ATOM 1435 C C . LYS A 1 181 ? -13.404 4.724 23.099 1.00 92.00 181 LYS A C 1
ATOM 1437 O O . LYS A 1 181 ? -14.627 4.725 23.137 1.00 92.00 181 LYS A O 1
ATOM 1442 N N . ILE A 1 182 ? -12.711 5.352 22.148 1.00 93.38 182 ILE A N 1
ATOM 1443 C CA . ILE A 1 182 ? -13.346 6.091 21.046 1.00 93.38 182 ILE A CA 1
ATOM 1444 C C . ILE A 1 182 ? -14.254 5.171 20.218 1.00 93.38 182 ILE A C 1
ATOM 1446 O O . ILE A 1 182 ? -15.397 5.530 19.948 1.00 93.38 182 ILE A O 1
ATOM 1450 N N . PHE A 1 183 ? -13.783 3.976 19.847 1.00 92.06 183 PHE A N 1
ATOM 1451 C CA . PHE A 1 183 ? -14.608 2.995 19.136 1.00 92.06 183 PHE A CA 1
ATOM 1452 C C . PHE A 1 183 ? -15.839 2.595 19.944 1.00 92.06 183 PHE A C 1
ATOM 1454 O O . PHE A 1 183 ? -16.933 2.515 19.394 1.00 92.06 183 PHE A O 1
ATOM 1461 N N . LEU A 1 184 ? -15.681 2.377 21.247 1.00 93.12 184 LEU A N 1
ATOM 1462 C CA . LEU A 1 184 ? -16.795 2.054 22.126 1.00 93.12 184 LEU A CA 1
ATOM 1463 C C . LEU A 1 184 ? -17.840 3.175 22.166 1.00 93.12 184 LEU A C 1
ATOM 1465 O O . LEU A 1 184 ? -19.034 2.898 22.046 1.00 93.12 184 LEU A O 1
ATOM 1469 N N . ASP A 1 185 ? -17.401 4.426 22.298 1.00 94.12 185 ASP A N 1
ATOM 1470 C CA . ASP A 1 185 ? -18.291 5.586 22.324 1.00 94.12 185 ASP A CA 1
ATOM 1471 C C . ASP A 1 185 ? -19.009 5.782 20.974 1.00 94.12 185 ASP A C 1
ATOM 1473 O O . ASP A 1 185 ? -20.200 6.096 20.964 1.00 94.12 185 ASP A O 1
ATOM 1477 N N . LEU A 1 186 ? -18.338 5.516 19.843 1.00 93.50 186 LEU A N 1
ATOM 1478 C CA . LEU A 1 186 ? -18.950 5.521 18.504 1.00 93.50 186 LEU A CA 1
ATOM 1479 C C . LEU A 1 186 ? -20.000 4.410 18.345 1.00 93.50 186 LEU A C 1
ATOM 1481 O O . LEU A 1 186 ? -21.112 4.661 17.888 1.00 93.50 186 LEU A O 1
ATOM 1485 N N . ILE A 1 187 ? -19.678 3.177 18.750 1.00 91.88 187 ILE A N 1
ATOM 1486 C CA . ILE A 1 187 ? -20.563 2.005 18.604 1.00 91.88 187 ILE A CA 1
ATOM 1487 C C . ILE A 1 187 ? -21.833 2.138 19.463 1.00 91.88 187 ILE A C 1
ATOM 1489 O O . ILE A 1 187 ? -22.907 1.646 19.079 1.00 91.88 187 ILE A O 1
ATOM 1493 N N . ASN A 1 188 ? -21.707 2.788 20.622 1.00 91.62 188 ASN A N 1
ATOM 1494 C CA . ASN A 1 188 ? -22.821 3.086 21.522 1.00 91.62 188 ASN A CA 1
ATOM 1495 C C . ASN A 1 188 ? -23.611 4.338 21.108 1.00 91.62 188 ASN A C 1
ATOM 1497 O O . ASN A 1 188 ? -24.702 4.547 21.629 1.00 91.62 188 ASN A O 1
ATOM 1501 N N . GLY A 1 189 ? -23.098 5.138 20.167 1.00 90.88 189 GLY A N 1
ATOM 1502 C CA . GLY A 1 189 ? -23.740 6.372 19.710 1.00 90.88 189 GLY A CA 1
ATOM 1503 C C . GLY A 1 189 ? -23.570 7.561 20.661 1.00 90.88 189 GLY A C 1
ATOM 1504 O O . GLY A 1 189 ? -24.283 8.550 20.520 1.00 90.88 189 GLY A O 1
ATOM 1505 N N . ASN A 1 190 ? -22.632 7.491 21.613 1.00 93.25 190 ASN A N 1
ATOM 1506 C CA . ASN A 1 190 ? -22.309 8.604 22.517 1.00 93.25 190 ASN A CA 1
ATOM 1507 C C . ASN A 1 190 ? -21.645 9.765 21.764 1.00 93.25 190 ASN A C 1
ATOM 1509 O O . ASN A 1 190 ? -21.803 10.927 22.131 1.00 93.25 190 ASN A O 1
ATOM 1513 N N . ILE A 1 191 ? -20.879 9.434 20.722 1.00 94.00 191 ILE A N 1
ATOM 1514 C CA . ILE A 1 191 ? -20.237 10.383 19.814 1.00 94.00 191 ILE A CA 1
ATOM 1515 C C . ILE A 1 191 ? -20.551 9.987 18.371 1.00 94.00 191 ILE A C 1
ATOM 1517 O O . ILE A 1 191 ? -20.688 8.807 18.060 1.00 94.00 191 ILE A O 1
ATOM 1521 N N . THR A 1 192 ? -20.648 10.976 17.486 1.00 89.88 192 THR A N 1
ATOM 1522 C CA . THR A 1 192 ? -20.929 10.771 16.053 1.00 89.88 192 THR A CA 1
ATOM 1523 C C . THR A 1 192 ? -19.681 10.885 15.185 1.00 89.88 192 THR A C 1
ATOM 1525 O O . THR A 1 192 ? -19.629 10.330 14.093 1.00 89.88 192 THR A O 1
ATOM 1528 N N . THR A 1 193 ? -18.655 11.590 15.667 1.00 90.19 193 THR A N 1
ATOM 1529 C CA . THR A 1 193 ? -17.424 11.853 14.920 1.00 90.19 193 THR A CA 1
ATOM 1530 C C . THR A 1 193 ? -16.207 11.655 15.805 1.00 90.19 193 THR A C 1
ATOM 1532 O O . THR A 1 193 ? -16.176 12.144 16.935 1.00 90.19 193 THR A O 1
ATOM 1535 N N . ALA A 1 194 ? -15.170 11.019 15.270 1.00 91.69 194 ALA A N 1
ATOM 1536 C CA . ALA A 1 194 ? -13.870 10.941 15.916 1.00 91.69 194 ALA A CA 1
ATOM 1537 C C . ALA A 1 194 ? -12.746 10.980 14.883 1.00 91.69 194 ALA A C 1
ATOM 1539 O O . ALA A 1 194 ? -12.927 10.599 13.728 1.00 91.69 194 ALA A O 1
ATOM 1540 N N . ARG A 1 195 ? -11.564 11.421 15.318 1.00 92.00 195 ARG A N 1
ATOM 1541 C CA . ARG A 1 195 ? -10.338 11.370 14.520 1.00 92.00 195 ARG A CA 1
ATOM 1542 C C . ARG A 1 195 ? -9.385 10.367 15.144 1.00 92.00 195 ARG A C 1
ATOM 1544 O O . ARG A 1 195 ? -9.076 10.459 16.330 1.00 92.00 195 ARG A O 1
ATOM 1551 N N . MET A 1 196 ? -8.926 9.421 14.338 1.00 89.69 196 MET A N 1
ATOM 1552 C CA . MET A 1 196 ? -7.957 8.406 14.733 1.00 89.69 196 MET A CA 1
ATOM 1553 C C . MET A 1 196 ? -6.835 8.376 13.704 1.00 89.69 196 MET A C 1
ATOM 1555 O O . MET A 1 196 ? -7.084 8.525 12.512 1.00 89.69 196 MET A O 1
ATOM 1559 N N . SER A 1 197 ? -5.607 8.204 14.185 1.00 91.25 197 SER A N 1
ATOM 1560 C CA . SER A 1 197 ? -4.432 8.018 13.341 1.00 91.25 197 SER A CA 1
ATOM 1561 C C . SER A 1 197 ? -3.964 6.573 13.445 1.00 91.25 197 SER A C 1
ATOM 1563 O O . SER A 1 197 ? -3.933 6.009 14.544 1.00 91.25 197 SER A O 1
ATOM 1565 N N . PHE A 1 198 ? -3.621 5.990 12.302 1.00 91.25 198 PHE A N 1
ATOM 1566 C CA . PHE A 1 198 ? -3.098 4.637 12.175 1.00 91.25 198 PHE A CA 1
ATOM 1567 C C . PHE A 1 198 ? -1.823 4.673 11.329 1.00 91.25 198 PHE A C 1
ATOM 1569 O O . PHE A 1 198 ? -1.717 5.526 10.447 1.00 91.25 198 PHE A O 1
ATOM 1576 N N . PRO A 1 199 ? -0.864 3.762 11.568 1.00 90.00 199 PRO A N 1
ATOM 1577 C CA . PRO A 1 199 ? 0.410 3.726 10.853 1.00 90.00 199 PRO A CA 1
ATOM 1578 C C . PRO A 1 199 ? 0.261 3.100 9.453 1.00 90.00 199 PRO A C 1
ATOM 1580 O O . PRO A 1 199 ? 0.949 2.141 9.118 1.00 90.00 199 PRO A O 1
ATOM 1583 N N . LEU A 1 200 ? -0.681 3.594 8.648 1.00 89.38 200 LEU A N 1
ATOM 1584 C CA . LEU A 1 200 ? -0.870 3.145 7.272 1.00 89.38 200 LEU A CA 1
ATOM 1585 C C . LEU A 1 200 ? 0.128 3.867 6.358 1.00 89.38 200 LEU A C 1
ATOM 1587 O O . LEU A 1 200 ? 0.218 5.093 6.387 1.00 89.38 200 LEU A O 1
ATOM 1591 N N . ALA A 1 201 ? 0.864 3.110 5.545 1.00 88.81 201 ALA A N 1
ATOM 1592 C CA . ALA A 1 201 ? 1.822 3.675 4.603 1.00 88.81 201 ALA A CA 1
ATOM 1593 C C . ALA A 1 201 ? 1.108 4.545 3.556 1.00 88.81 201 ALA A C 1
ATOM 1595 O O . ALA A 1 201 ? 0.177 4.092 2.890 1.00 88.81 201 ALA A O 1
ATOM 1596 N N . GLN A 1 202 ? 1.564 5.789 3.402 1.00 86.50 202 GLN A N 1
ATOM 1597 C CA . GLN A 1 202 ? 1.040 6.712 2.392 1.00 86.50 202 GLN A CA 1
ATOM 1598 C C . GLN A 1 202 ? 1.461 6.306 0.974 1.00 86.50 202 GLN A C 1
ATOM 1600 O O . GLN A 1 202 ? 0.690 6.461 0.030 1.00 86.50 202 GLN A O 1
ATOM 1605 N N . TYR A 1 203 ? 2.681 5.783 0.833 1.00 90.00 203 TYR A N 1
ATOM 1606 C CA . TYR A 1 203 ? 3.257 5.358 -0.437 1.00 90.00 203 TYR A CA 1
ATOM 1607 C C . TYR A 1 203 ? 3.407 3.839 -0.449 1.00 90.00 203 TYR A C 1
ATOM 1609 O O . TYR A 1 203 ? 4.038 3.257 0.436 1.00 90.00 203 TYR A O 1
ATOM 1617 N N . LEU A 1 204 ? 2.823 3.202 -1.463 1.00 93.06 204 LEU A N 1
ATOM 1618 C CA . LEU A 1 204 ? 2.894 1.762 -1.678 1.00 93.06 204 LEU A CA 1
ATOM 1619 C C . LEU A 1 204 ? 3.567 1.476 -3.018 1.00 93.06 204 LEU A C 1
ATOM 1621 O O . LEU A 1 204 ? 3.220 2.060 -4.044 1.00 93.06 204 LEU A O 1
ATOM 1625 N N . LEU A 1 205 ? 4.504 0.538 -3.000 1.00 92.69 205 LEU A N 1
ATOM 1626 C CA . LEU A 1 205 ? 5.165 -0.009 -4.167 1.00 92.69 205 LEU A CA 1
ATOM 1627 C C . LEU A 1 205 ? 4.428 -1.265 -4.645 1.00 92.69 205 LEU A C 1
ATOM 1629 O O . LEU A 1 205 ? 4.174 -2.193 -3.875 1.00 92.69 205 LEU A O 1
ATOM 1633 N N . ALA A 1 206 ? 4.128 -1.305 -5.944 1.00 91.94 206 ALA A N 1
ATOM 1634 C CA . ALA A 1 206 ? 3.585 -2.473 -6.629 1.00 91.94 206 ALA A CA 1
ATOM 1635 C C . ALA A 1 206 ? 4.679 -3.168 -7.470 1.00 91.94 206 ALA A C 1
ATOM 1637 O O . ALA A 1 206 ? 4.818 -2.868 -8.667 1.00 91.94 206 ALA A O 1
ATOM 1638 N N . PRO A 1 207 ? 5.460 -4.102 -6.889 1.00 89.50 207 PRO A N 1
ATOM 1639 C CA . PRO A 1 207 ? 6.566 -4.759 -7.586 1.00 89.50 207 PRO A CA 1
ATOM 1640 C C . PRO A 1 207 ? 6.052 -5.604 -8.757 1.00 89.50 207 PRO A C 1
ATOM 1642 O O . PRO A 1 207 ? 4.902 -6.039 -8.712 1.00 89.50 207 PRO A O 1
ATOM 1645 N N . PRO A 1 208 ? 6.853 -5.891 -9.805 1.00 84.94 208 PRO A N 1
ATOM 1646 C CA . PRO A 1 208 ? 6.438 -6.670 -10.983 1.00 84.94 208 PRO A CA 1
ATOM 1647 C C . PRO A 1 208 ? 5.684 -7.971 -10.658 1.00 84.94 208 PRO A C 1
ATOM 1649 O O . PRO A 1 208 ? 4.687 -8.289 -11.318 1.00 84.94 208 PRO A O 1
ATOM 1652 N N . ASN A 1 209 ? 6.124 -8.660 -9.603 1.00 83.88 209 ASN A N 1
ATOM 1653 C CA . ASN A 1 209 ? 5.523 -9.861 -9.033 1.00 83.88 209 ASN A CA 1
ATOM 1654 C C . ASN A 1 209 ? 5.525 -9.750 -7.498 1.00 83.88 209 ASN A C 1
ATOM 1656 O O . ASN A 1 209 ? 6.435 -9.143 -6.938 1.00 83.88 209 ASN A O 1
ATOM 1660 N N . GLY A 1 210 ? 4.554 -10.376 -6.828 1.00 87.38 210 GLY A N 1
ATOM 1661 C CA . GLY A 1 210 ? 4.492 -10.452 -5.363 1.00 87.38 210 GLY A CA 1
ATOM 1662 C C . GLY A 1 210 ? 3.481 -9.497 -4.727 1.00 87.38 210 GLY A C 1
ATOM 1663 O O . GLY A 1 210 ? 2.530 -9.065 -5.372 1.00 87.38 210 GLY A O 1
ATOM 1664 N N . HIS A 1 211 ? 3.676 -9.196 -3.447 1.00 90.69 211 HIS A N 1
ATOM 1665 C CA . HIS A 1 211 ? 2.755 -8.402 -2.632 1.00 90.69 211 HIS A CA 1
ATOM 1666 C C . HIS A 1 211 ? 3.013 -6.898 -2.755 1.00 90.69 211 HIS A C 1
ATOM 1668 O O . HIS A 1 211 ? 4.104 -6.479 -3.142 1.00 90.69 211 HIS A O 1
ATOM 1674 N N . LEU A 1 212 ? 2.003 -6.092 -2.424 1.00 92.69 212 LEU A N 1
ATOM 1675 C CA . LEU A 1 212 ? 2.186 -4.654 -2.238 1.00 92.69 212 LEU A CA 1
ATOM 1676 C C . LEU A 1 212 ? 3.076 -4.429 -1.010 1.00 92.69 212 LEU A C 1
ATOM 1678 O O . LEU A 1 212 ? 2.926 -5.112 0.005 1.00 92.69 212 LEU A O 1
ATOM 1682 N N . GLN A 1 213 ? 3.992 -3.472 -1.100 1.00 92.62 213 GLN A N 1
ATOM 1683 C CA . GLN A 1 213 ? 4.924 -3.154 -0.019 1.00 92.62 213 GLN A CA 1
ATOM 1684 C C . GLN A 1 213 ? 4.884 -1.656 0.280 1.00 92.62 213 GLN A C 1
ATOM 1686 O O . GLN A 1 213 ? 4.713 -0.869 -0.650 1.00 92.62 213 GLN A O 1
ATOM 1691 N N . PRO A 1 214 ? 5.046 -1.230 1.542 1.00 91.81 214 PRO A N 1
ATOM 1692 C CA . PRO A 1 214 ? 5.375 0.156 1.845 1.00 91.81 214 PRO A CA 1
ATOM 1693 C C . PRO A 1 214 ? 6.621 0.576 1.068 1.00 91.81 214 PRO A C 1
ATOM 1695 O O . PRO A 1 214 ? 7.556 -0.212 0.912 1.00 91.81 214 PRO A O 1
ATOM 1698 N N . ALA A 1 215 ? 6.628 1.804 0.560 1.00 86.56 215 ALA A N 1
ATOM 1699 C CA . ALA A 1 215 ? 7.838 2.385 -0.001 1.00 86.56 215 ALA A CA 1
ATOM 1700 C C . ALA A 1 215 ? 8.786 2.772 1.149 1.00 86.56 215 ALA A C 1
ATOM 1702 O O . ALA A 1 215 ? 8.834 3.931 1.556 1.00 86.56 215 ALA A O 1
ATOM 1703 N N . ASP A 1 216 ? 9.497 1.784 1.693 1.00 69.88 216 ASP A N 1
ATOM 1704 C CA . ASP A 1 216 ? 10.564 1.997 2.669 1.00 69.88 216 ASP A CA 1
ATOM 1705 C C . ASP A 1 216 ? 11.862 2.311 1.913 1.00 69.88 216 ASP A C 1
ATOM 1707 O O . ASP A 1 216 ? 12.437 1.443 1.250 1.00 69.88 216 ASP A O 1
ATOM 1711 N N . ALA A 1 217 ? 12.301 3.567 1.994 1.00 50.25 217 ALA A N 1
ATOM 1712 C CA . ALA A 1 217 ? 13.601 4.033 1.514 1.00 50.25 217 ALA A CA 1
ATOM 1713 C C . ALA A 1 217 ? 14.548 4.295 2.698 1.00 50.25 217 ALA A C 1
ATOM 1715 O O . ALA A 1 217 ? 14.122 4.991 3.645 1.00 50.25 217 ALA A O 1
#

Sequence (217 aa):
YFPTRKGRPTPTSGKFFKGVLSVVILIVIILAPILLFAFLNSFGTRAPPKRLHFKASIEGYPFLYSTDAVFNDETMPHLSTHNMQALVNELTNLEESDIKRRALSFISDYTFKDVFLINLTPDSLQNWDISLPGKKQLVAKLQSLKTTQIVFEISLLRPVGSTQRSHEFILAAALTSKQSKIFLDLINGNITTARMSFPLAQYLLAPPNGHLQPADA

Mean predicted aligned error: 9.69 Å

Foldseek 3Di:
DDDDDPPDPDDPVVVVVVVVVVVVVVVCVVVVVVVVVVVVVPDDDAWDWAKKWKFKDKPPFDTPAIFMDGDDPVRFAFQDQVNLVVVLVVLVPDDDDPQSVLVNVVSVVDDSSNHTDDDTDPHGPDDRPTDPVRLVVLLVCLVDPDWIWMKMKMWIWIDDPPDIDIAIDIDIGTDDNVRSVVVNCCSVVVDVDDDDDDPDAPDWDDDPDYHIDRPRD